Protein AF-0000000078034987 (afdb_homodimer)

Radius of gyration: 23.6 Å; Cα contacts (8 Å, |Δi|>4): 545; chains: 2; bounding box: 41×94×68 Å

Organism: NCBI:txid1051616

Sequence (366 aa):
MASSYGARGVRHDNRPDQLLQIDLNTPAKGIRIALAAESAFNIFTAMTMIITPRSALQGQLMPFDLRNGLSQEQASPELASVTQYLGAFVFATNVGLLLGIPNRPGAIDIRRTAYATFAALEITYIVIILWQLCVAGQSATGVRMEKALWAYLVPMSVACGLRLWTLFVRPDWMGRYIIKRTEMASSYGARGVRHDNRPDQLLQIDLNTPAKGIRIALAAESAFNIFTAMTMIITPRSALQGQLMPFDLRNGLSQEQASPELASVTQYLGAFVFATNVGLLLGIPNRPGAIDIRRTAYATFAALEITYIVIILWQLCVAGQSATGVRMEKALWAYLVPMSVACGLRLWTLFVRPDWMGRYIIKRTE

Structure (mmCIF, N/CA/C/O backbone):
data_AF-0000000078034987-model_v1
#
loop_
_entity.id
_entity.type
_entity.pdbx_description
1 polymer 'Uncharacterized protein'
#
loop_
_atom_site.group_PDB
_atom_site.id
_atom_site.type_symbol
_atom_site.label_atom_id
_atom_site.label_alt_id
_atom_site.label_comp_id
_atom_site.label_asym_id
_atom_site.label_entity_id
_atom_site.label_seq_id
_atom_site.pdbx_PDB_ins_code
_atom_site.Cartn_x
_atom_site.Cartn_y
_atom_site.Cartn_z
_atom_site.occupancy
_atom_site.B_iso_or_equiv
_atom_site.auth_seq_id
_atom_site.auth_comp_id
_atom_site.auth_asym_id
_atom_site.auth_atom_id
_atom_site.pdbx_PDB_model_num
ATOM 1 N N . MET A 1 1 ? 2.221 61.188 1.519 1 28.61 1 MET A N 1
ATOM 2 C CA . MET A 1 1 ? 2.992 60.062 0.987 1 28.61 1 MET A CA 1
ATOM 3 C C . MET A 1 1 ? 2.902 58.875 1.911 1 28.61 1 MET A C 1
ATOM 5 O O . MET A 1 1 ? 3.553 58.844 2.957 1 28.61 1 MET A O 1
ATOM 9 N N . ALA A 1 2 ? 1.769 58.219 2.125 1 36.62 2 ALA A N 1
ATOM 10 C CA . ALA A 1 2 ? 1.312 57.25 3.102 1 36.62 2 ALA A CA 1
ATOM 11 C C . ALA A 1 2 ? 2.098 55.938 2.977 1 36.62 2 ALA A C 1
ATOM 13 O O . ALA A 1 2 ? 2.271 55.406 1.874 1 36.62 2 ALA A O 1
ATOM 14 N N . SER A 1 3 ? 3.18 55.75 3.846 1 29.66 3 SER A N 1
ATOM 15 C CA . SER A 1 3 ? 4.074 54.594 3.963 1 29.66 3 SER A CA 1
ATOM 16 C C . SER A 1 3 ? 3.295 53.281 3.982 1 29.66 3 SER A C 1
ATOM 18 O O . SER A 1 3 ? 2.469 53.062 4.871 1 29.66 3 SER A O 1
ATOM 20 N N . SER A 1 4 ? 2.809 52.781 2.861 1 29.84 4 SER A N 1
ATOM 21 C CA . SER A 1 4 ? 2.158 51.469 2.695 1 29.84 4 SER A CA 1
ATOM 22 C C . SER A 1 4 ? 2.971 50.344 3.34 1 29.84 4 SER A C 1
ATOM 24 O O . SER A 1 4 ? 4.039 50 2.842 1 29.84 4 SER A O 1
ATOM 26 N N . TYR A 1 5 ? 3.15 50.312 4.695 1 28.14 5 TYR A N 1
ATOM 27 C CA . TYR A 1 5 ? 3.756 49.219 5.445 1 28.14 5 TYR A CA 1
ATOM 28 C C . TYR A 1 5 ? 3.287 47.875 4.914 1 28.14 5 TYR A C 1
ATOM 30 O O . TYR A 1 5 ? 2.133 47.5 5.117 1 28.14 5 TYR A O 1
ATOM 38 N N . GLY A 1 6 ? 3.631 47.531 3.736 1 31 6 GLY A N 1
ATOM 39 C CA . GLY A 1 6 ? 3.426 46.188 3.184 1 31 6 GLY A CA 1
ATOM 40 C C . GLY A 1 6 ? 3.689 45.094 4.184 1 31 6 GLY A C 1
ATOM 41 O O . GLY A 1 6 ? 4.695 45.125 4.895 1 31 6 GLY A O 1
ATOM 42 N N . ALA A 1 7 ? 2.746 44.531 4.77 1 36.62 7 ALA A N 1
ATOM 43 C CA . ALA A 1 7 ? 2.697 43.375 5.633 1 36.62 7 ALA A CA 1
ATOM 44 C C . ALA A 1 7 ? 3.697 42.312 5.176 1 36.62 7 ALA A C 1
ATOM 46 O O . ALA A 1 7 ? 3.531 41.688 4.113 1 36.62 7 ALA A O 1
ATOM 47 N N . ARG A 1 8 ? 4.934 42.625 5.281 1 37 8 ARG A N 1
ATOM 48 C CA . ARG A 1 8 ? 5.969 41.594 5.047 1 37 8 ARG A CA 1
ATOM 49 C C . ARG A 1 8 ? 5.711 40.344 5.867 1 37 8 ARG A C 1
ATOM 51 O O . ARG A 1 8 ? 5.762 40.375 7.102 1 37 8 ARG A O 1
ATOM 58 N N . GLY A 1 9 ? 4.727 39.594 5.594 1 35.38 9 GLY A N 1
ATOM 59 C CA . GLY A 1 9 ? 4.656 38.281 6.215 1 35.38 9 GLY A CA 1
ATOM 60 C C . GLY A 1 9 ? 6.016 37.656 6.441 1 35.38 9 GLY A C 1
ATOM 61 O O . GLY A 1 9 ? 6.922 37.781 5.617 1 35.38 9 GLY A O 1
ATOM 62 N N . VAL A 1 10 ? 6.57 37.812 7.547 1 33.97 10 VAL A N 1
ATOM 63 C CA . VAL A 1 10 ? 7.824 37.188 7.957 1 33.97 10 VAL A CA 1
ATOM 64 C C . VAL A 1 10 ? 7.934 35.781 7.359 1 33.97 10 VAL A C 1
ATOM 66 O O . VAL A 1 10 ? 6.992 35 7.449 1 33.97 10 VAL A O 1
ATOM 69 N N . ARG A 1 11 ? 8.633 35.531 6.297 1 38.84 11 ARG A N 1
ATOM 70 C CA . ARG A 1 11 ? 9.094 34.344 5.629 1 38.84 11 ARG A CA 1
ATOM 71 C C . ARG A 1 11 ? 9.633 33.312 6.637 1 38.84 11 ARG A C 1
ATOM 73 O O . ARG A 1 11 ? 10.805 33.375 7.004 1 38.84 11 ARG A O 1
ATOM 80 N N . HIS A 1 12 ? 9.172 33.25 7.848 1 36.53 12 HIS A N 1
ATOM 81 C CA . HIS A 1 12 ? 9.836 32.156 8.555 1 36.53 12 HIS A CA 1
ATOM 82 C C . HIS A 1 12 ? 9.57 30.828 7.883 1 36.53 12 HIS A C 1
ATOM 84 O O . HIS A 1 12 ? 8.477 30.594 7.355 1 36.53 12 HIS A O 1
ATOM 90 N N . ASP A 1 13 ? 10.492 30.281 7.227 1 42.41 13 ASP A N 1
ATOM 91 C CA . ASP A 1 13 ? 10.508 28.875 6.867 1 42.41 13 ASP A CA 1
ATOM 92 C C . ASP A 1 13 ? 9.727 28.047 7.883 1 42.41 13 ASP A C 1
ATOM 94 O O . ASP A 1 13 ? 10.305 27.484 8.812 1 42.41 13 ASP A O 1
ATOM 98 N N . ASN A 1 14 ? 8.734 28.578 8.492 1 45.44 14 ASN A N 1
ATOM 99 C CA . ASN A 1 14 ? 8.133 28 9.688 1 45.44 14 ASN A CA 1
ATOM 100 C C . ASN A 1 14 ? 7.453 26.656 9.383 1 45.44 14 ASN A C 1
ATOM 102 O O . ASN A 1 14 ? 6.57 26.594 8.523 1 45.44 14 ASN A O 1
ATOM 106 N N . ARG A 1 15 ? 8.188 25.656 9.641 1 52.38 15 ARG A N 1
ATOM 107 C CA . ARG A 1 15 ? 7.656 24.297 9.695 1 52.38 15 ARG A CA 1
ATOM 108 C C . ARG A 1 15 ? 6.395 24.234 10.539 1 52.38 15 ARG A C 1
ATOM 110 O O . ARG A 1 15 ? 6.234 25.016 11.484 1 52.38 15 ARG A O 1
ATOM 117 N N . PRO A 1 16 ? 5.367 23.719 9.906 1 55.78 16 PRO A N 1
ATOM 118 C CA . PRO A 1 16 ? 4.16 23.562 10.727 1 55.78 16 PRO A CA 1
ATOM 119 C C . PRO A 1 16 ? 4.477 23.266 12.195 1 55.78 16 PRO A C 1
ATOM 121 O O . PRO A 1 16 ? 3.715 23.656 13.086 1 55.78 16 PRO A O 1
ATOM 124 N N . ASP A 1 17 ? 5.641 22.594 12.375 1 57.03 17 ASP A N 1
ATOM 125 C CA . ASP A 1 17 ? 5.953 22.234 13.758 1 57.03 17 ASP A CA 1
ATOM 126 C C . ASP A 1 17 ? 6.133 23.484 14.617 1 57.03 17 ASP A C 1
ATOM 128 O O . ASP A 1 17 ? 5.949 23.422 15.836 1 57.03 17 ASP A O 1
ATOM 132 N N . GLN A 1 18 ? 6.387 24.5 13.898 1 57.59 18 GLN A N 1
ATOM 133 C CA . GLN A 1 18 ? 6.625 25.703 14.703 1 57.59 18 GLN A CA 1
ATOM 134 C C . GLN A 1 18 ? 5.332 26.469 14.938 1 57.59 18 GLN A C 1
ATOM 136 O O . GLN A 1 18 ? 5.246 27.297 15.852 1 57.59 18 GLN A O 1
ATOM 141 N N . LEU A 1 19 ? 4.363 26.125 14.18 1 63.5 19 LEU A N 1
ATOM 142 C CA . LEU A 1 19 ? 3.172 26.969 14.227 1 63.5 19 LEU A CA 1
ATOM 143 C C . LEU A 1 19 ? 2 26.219 14.852 1 63.5 19 LEU A C 1
ATOM 145 O O . LEU A 1 19 ? 1.073 26.828 15.383 1 63.5 19 LEU A O 1
ATOM 149 N N . LEU A 1 20 ? 2.186 24.906 14.75 1 68.5 20 LEU A N 1
ATOM 150 C CA . LEU A 1 20 ? 1.084 24.094 15.25 1 68.5 20 LEU A CA 1
ATOM 151 C C . LEU A 1 20 ? 1.578 23.078 16.281 1 68.5 20 LEU A C 1
ATOM 153 O O . LEU A 1 20 ? 2.701 22.578 16.172 1 68.5 20 LEU A O 1
ATOM 157 N N . GLN A 1 21 ? 0.776 23.141 17.359 1 72.81 21 GLN A N 1
ATOM 158 C CA . GLN A 1 21 ? 0.999 22.062 18.328 1 72.81 21 GLN A CA 1
ATOM 159 C C . GLN A 1 21 ? -0.241 21.188 18.469 1 72.81 21 GLN A C 1
ATOM 161 O O . GLN A 1 21 ? -1.357 21.625 18.188 1 72.81 21 GLN A O 1
ATOM 166 N N . ILE A 1 22 ? -0.049 20 18.672 1 73.75 22 ILE A N 1
ATOM 167 C CA . ILE A 1 22 ? -1.162 19.094 18.938 1 73.75 22 ILE A CA 1
ATOM 168 C C . ILE A 1 22 ? -1.687 19.312 20.359 1 73.75 22 ILE A C 1
ATOM 170 O O . ILE A 1 22 ? -0.906 19.516 21.297 1 73.75 22 ILE A O 1
ATOM 174 N N . ASP A 1 23 ? -2.971 19.344 20.438 1 75.25 23 ASP A N 1
ATOM 175 C CA . ASP A 1 23 ? -3.594 19.469 21.75 1 75.25 23 ASP A CA 1
ATOM 176 C C . ASP A 1 23 ? -3.262 18.25 22.625 1 75.25 23 ASP A C 1
ATOM 178 O O . ASP A 1 23 ? -3.738 17.141 22.375 1 75.25 23 ASP A O 1
ATOM 182 N N . LEU A 1 24 ? -2.477 18.422 23.562 1 77.94 24 LEU A N 1
ATOM 183 C CA . LEU A 1 24 ? -2.016 17.344 24.422 1 77.94 24 LEU A CA 1
ATOM 184 C C . LEU A 1 24 ? -3.17 16.75 25.219 1 77.94 24 LEU A C 1
ATOM 186 O O . LEU A 1 24 ? -3.059 15.656 25.766 1 77.94 24 LEU A O 1
ATOM 190 N N . ASN A 1 25 ? -4.305 17.484 25.328 1 76.94 25 ASN A N 1
ATOM 191 C CA . ASN A 1 25 ? -5.477 16.984 26.031 1 76.94 25 ASN A CA 1
ATOM 192 C C . ASN A 1 25 ? -6.262 15.984 25.188 1 76.94 25 ASN A C 1
ATOM 194 O O . ASN A 1 25 ? -7.102 15.25 25.703 1 76.94 25 ASN A O 1
ATOM 198 N N . THR A 1 26 ? -6 15.945 23.953 1 80 26 THR A N 1
ATOM 199 C CA . THR A 1 26 ? -6.609 14.992 23.031 1 80 26 THR A CA 1
ATOM 200 C C . THR A 1 26 ? -5.535 14.195 22.281 1 80 26 THR A C 1
ATOM 202 O O . THR A 1 26 ? -5.363 14.352 21.078 1 80 26 THR A O 1
ATOM 205 N N . PRO A 1 27 ? -4.914 13.391 22.984 1 82.25 27 PRO A N 1
ATOM 206 C CA . PRO A 1 27 ? -3.734 12.719 22.422 1 82.25 27 PRO A CA 1
ATOM 207 C C . PRO A 1 27 ? -4.094 11.57 21.5 1 82.25 27 PRO A C 1
ATOM 209 O O . PRO A 1 27 ? -3.203 10.891 20.969 1 82.25 27 PRO A O 1
ATOM 212 N N . ALA A 1 28 ? -5.336 11.344 21.25 1 90 28 ALA A N 1
ATOM 213 C CA . ALA A 1 28 ? -5.754 10.266 20.359 1 90 28 ALA A CA 1
ATOM 214 C C . ALA A 1 28 ? -5.176 8.922 20.812 1 90 28 ALA A C 1
ATOM 216 O O . ALA A 1 28 ? -4.695 8.141 19.984 1 90 28 ALA A O 1
ATOM 217 N N . LYS A 1 29 ? -5.258 8.695 22.094 1 90.06 29 LYS A N 1
ATOM 218 C CA . LYS A 1 29 ? -4.645 7.504 22.672 1 90.06 29 LYS A CA 1
ATOM 219 C C . LYS A 1 29 ? -5.227 6.23 22.062 1 90.06 29 LYS A C 1
ATOM 221 O O . LYS A 1 29 ? -4.484 5.312 21.719 1 90.06 29 LYS A O 1
ATOM 226 N N . GLY A 1 30 ? -6.527 6.125 21.984 1 92 30 GLY A N 1
ATOM 227 C CA . GLY A 1 30 ? -7.176 4.957 21.422 1 92 30 GLY A CA 1
ATOM 228 C C . GLY A 1 30 ? -6.711 4.648 20 1 92 30 GLY A C 1
ATOM 229 O O . GLY A 1 30 ? -6.355 3.512 19.688 1 92 30 GLY A O 1
ATOM 230 N N . ILE A 1 31 ? -6.645 5.613 19.172 1 94.19 31 ILE A N 1
ATOM 231 C CA . ILE A 1 31 ? -6.242 5.453 17.781 1 94.19 31 ILE A CA 1
ATOM 232 C C . ILE A 1 31 ? -4.766 5.066 17.703 1 94.19 31 ILE A C 1
ATOM 234 O O . ILE A 1 31 ? -4.375 4.215 16.906 1 94.19 31 ILE A O 1
ATOM 238 N N . ARG A 1 32 ? -3.998 5.629 18.547 1 95.19 32 ARG A N 1
ATOM 239 C CA . ARG A 1 32 ? -2.568 5.344 18.531 1 95.19 32 ARG A CA 1
ATOM 240 C C . ARG A 1 32 ? -2.289 3.9 18.922 1 95.19 32 ARG A C 1
ATOM 242 O O . ARG A 1 32 ? -1.399 3.256 18.375 1 95.19 32 ARG A O 1
ATOM 249 N N . ILE A 1 33 ? -3.029 3.41 19.859 1 94.5 33 ILE A N 1
ATOM 250 C CA . ILE A 1 33 ? -2.902 2.012 20.266 1 94.5 33 ILE A CA 1
ATOM 251 C C . ILE A 1 33 ? -3.348 1.109 19.109 1 94.5 33 ILE A C 1
ATOM 253 O O . ILE A 1 33 ? -2.705 0.097 18.828 1 94.5 33 ILE A O 1
ATOM 257 N N . ALA A 1 34 ? -4.43 1.46 18.484 1 95.12 34 ALA A N 1
ATOM 258 C CA . ALA A 1 34 ? -4.918 0.698 17.344 1 95.12 34 ALA A CA 1
ATOM 259 C C . ALA A 1 34 ? -3.889 0.682 16.219 1 95.12 34 ALA A C 1
ATOM 261 O O . ALA A 1 34 ? -3.658 -0.356 15.586 1 95.12 34 ALA A O 1
ATOM 2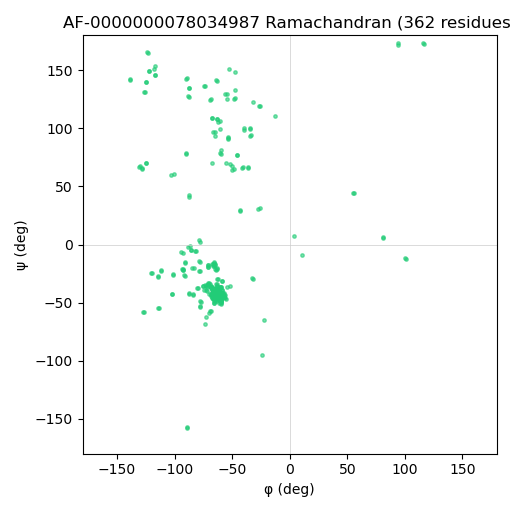62 N N . LEU A 1 35 ? -3.26 1.818 15.969 1 96.56 35 LEU A N 1
ATOM 263 C CA . LEU A 1 35 ? -2.229 1.917 14.938 1 96.56 35 LEU A CA 1
ATOM 264 C C . LEU A 1 35 ? -1.04 1.024 15.273 1 96.56 35 LEU A C 1
ATOM 266 O O . LEU A 1 35 ? -0.514 0.329 14.406 1 96.56 35 LEU A O 1
ATOM 270 N N . ALA A 1 36 ? -0.653 1.033 16.516 1 96.69 36 ALA A N 1
ATOM 271 C CA . ALA A 1 36 ? 0.495 0.236 16.938 1 96.69 36 ALA A CA 1
ATOM 272 C C . ALA A 1 36 ? 0.206 -1.257 16.797 1 96.69 36 ALA A C 1
ATOM 274 O O . ALA A 1 36 ? 1.051 -2.018 16.328 1 96.69 36 ALA A O 1
ATOM 275 N N . ALA A 1 37 ? -0.927 -1.656 17.219 1 96.56 37 ALA A N 1
ATOM 276 C CA . ALA A 1 37 ? -1.312 -3.062 17.125 1 96.56 37 ALA A CA 1
ATOM 277 C C . ALA A 1 37 ? -1.393 -3.516 15.672 1 96.56 37 ALA A C 1
ATOM 279 O O . ALA A 1 37 ? -0.875 -4.578 15.32 1 96.56 37 ALA A O 1
ATOM 280 N N . GLU A 1 38 ? -2.031 -2.705 14.891 1 96.69 38 GLU A N 1
ATOM 281 C CA . GLU A 1 38 ? -2.146 -3.025 13.469 1 96.69 38 GLU A CA 1
ATOM 282 C C . GLU A 1 38 ? -0.776 -3.061 12.797 1 96.69 38 GLU A C 1
ATOM 284 O O . GLU A 1 38 ? -0.506 -3.936 11.969 1 96.69 38 GLU A O 1
ATOM 289 N N . SER A 1 39 ? -0.007 -2.107 13.141 1 97.44 39 SER A N 1
ATOM 290 C CA . SER A 1 39 ? 1.341 -2.062 12.586 1 97.44 39 SER A CA 1
ATOM 291 C C . SER A 1 39 ? 2.125 -3.326 12.93 1 97.44 39 SER A C 1
ATOM 293 O O . SER A 1 39 ? 2.797 -3.898 12.07 1 97.44 39 SER A O 1
ATOM 295 N N . ALA A 1 40 ? 2.035 -3.82 14.094 1 97.06 40 ALA A N 1
ATOM 296 C CA . ALA A 1 40 ? 2.727 -5.035 14.516 1 97.06 40 ALA A CA 1
ATOM 297 C C . ALA A 1 40 ? 2.236 -6.246 13.727 1 97.06 40 ALA A C 1
ATOM 299 O O . ALA A 1 40 ? 3.039 -7.059 13.258 1 97.06 40 ALA A O 1
ATOM 300 N N . PHE A 1 41 ? 0.989 -6.324 13.609 1 95.88 41 PHE A N 1
ATOM 301 C CA . PHE A 1 41 ? 0.407 -7.422 12.844 1 95.88 41 PHE A CA 1
ATOM 302 C C . PHE A 1 41 ? 0.866 -7.371 11.391 1 95.88 41 PHE A C 1
ATOM 304 O O . PHE A 1 41 ? 1.222 -8.398 10.812 1 95.88 41 PHE A O 1
ATOM 311 N N . ASN A 1 42 ? 0.855 -6.145 10.797 1 96.88 42 ASN A N 1
ATOM 312 C CA . ASN A 1 42 ? 1.26 -5.977 9.406 1 96.88 42 ASN A CA 1
ATOM 313 C C . ASN A 1 42 ? 2.734 -6.32 9.203 1 96.88 42 ASN A C 1
ATOM 315 O O . ASN A 1 42 ? 3.102 -6.93 8.203 1 96.88 42 ASN A O 1
ATOM 319 N N . ILE A 1 43 ? 3.549 -5.914 10.141 1 97.38 43 ILE A N 1
ATOM 320 C CA . ILE A 1 43 ? 4.969 -6.238 10.047 1 97.38 43 ILE A CA 1
ATOM 321 C C . ILE A 1 43 ? 5.156 -7.754 10.078 1 97.38 43 ILE A C 1
ATOM 323 O O . ILE A 1 43 ? 5.91 -8.305 9.273 1 97.38 43 ILE A O 1
ATOM 327 N N . PHE A 1 44 ? 4.453 -8.438 10.953 1 96.75 44 PHE A N 1
ATOM 328 C CA . PHE A 1 44 ? 4.512 -9.898 11.031 1 96.75 44 PHE A CA 1
ATOM 329 C C . PHE A 1 44 ? 4.074 -10.523 9.711 1 96.75 44 PHE A C 1
ATOM 331 O O . PHE A 1 44 ? 4.75 -11.414 9.188 1 96.75 44 PHE A O 1
ATOM 338 N N . THR A 1 45 ? 2.98 -10.117 9.242 1 96.38 45 THR A N 1
ATOM 339 C CA . THR A 1 45 ? 2.436 -10.641 7.992 1 96.38 45 THR A CA 1
ATOM 340 C C . THR A 1 45 ? 3.398 -10.391 6.836 1 96.38 45 THR A C 1
ATOM 342 O O . THR A 1 45 ? 3.674 -11.297 6.047 1 96.38 45 THR A O 1
ATOM 345 N N . ALA A 1 46 ? 3.906 -9.172 6.75 1 98 46 ALA A N 1
ATOM 346 C CA . ALA A 1 46 ? 4.836 -8.805 5.684 1 98 46 ALA A CA 1
ATOM 347 C C . ALA A 1 46 ? 6.094 -9.672 5.73 1 98 46 ALA A C 1
ATOM 349 O O . ALA A 1 46 ? 6.523 -10.211 4.711 1 98 46 ALA A O 1
ATOM 350 N N . MET A 1 47 ? 6.594 -9.867 6.91 1 97.69 47 MET A N 1
ATOM 351 C CA . MET A 1 47 ? 7.816 -10.656 7.062 1 97.69 47 MET A CA 1
ATOM 352 C C . MET A 1 47 ? 7.582 -12.109 6.652 1 97.69 47 MET A C 1
ATOM 354 O O . MET A 1 47 ? 8.422 -12.711 5.98 1 97.69 47 MET A O 1
ATOM 358 N N . THR A 1 48 ? 6.496 -12.633 7.059 1 96.94 48 THR A N 1
ATOM 359 C CA . THR A 1 48 ? 6.168 -14.008 6.695 1 96.94 48 THR A CA 1
ATOM 360 C C . THR A 1 48 ? 6.035 -14.148 5.18 1 96.94 48 THR A C 1
ATOM 362 O O . THR A 1 48 ? 6.566 -15.086 4.59 1 96.94 48 THR A O 1
ATOM 365 N N . MET A 1 49 ? 5.418 -13.203 4.543 1 97.19 49 MET A N 1
ATOM 366 C CA . MET A 1 49 ? 5.191 -13.25 3.102 1 97.19 49 MET A CA 1
ATOM 367 C C . MET A 1 49 ? 6.504 -13.086 2.338 1 97.19 49 MET A C 1
ATOM 369 O O . MET A 1 49 ? 6.68 -13.656 1.264 1 97.19 49 MET A O 1
ATOM 373 N N . ILE A 1 50 ? 7.359 -12.32 2.9 1 97.81 50 ILE A N 1
ATOM 374 C CA . ILE A 1 50 ? 8.602 -12.023 2.201 1 97.81 50 ILE A CA 1
ATOM 375 C C . ILE A 1 50 ? 9.617 -13.141 2.441 1 97.81 50 ILE A C 1
ATOM 377 O O . ILE A 1 50 ? 10.266 -13.617 1.504 1 97.81 50 ILE A O 1
ATOM 381 N N . ILE A 1 51 ? 9.766 -13.664 3.688 1 96.38 51 ILE A N 1
ATOM 382 C CA . ILE A 1 51 ? 10.82 -14.602 4.066 1 96.38 51 ILE A CA 1
ATOM 383 C C . ILE A 1 51 ? 10.367 -16.031 3.773 1 96.38 51 ILE A C 1
ATOM 385 O O . ILE A 1 51 ? 11.156 -16.844 3.295 1 96.38 51 ILE A O 1
ATOM 389 N N . THR A 1 52 ? 9.125 -16.359 4.07 1 95.25 52 THR A N 1
ATOM 390 C CA . THR A 1 52 ? 8.594 -17.703 3.869 1 95.25 52 THR A CA 1
ATOM 391 C C . THR A 1 52 ? 7.258 -17.656 3.133 1 95.25 52 THR A C 1
ATOM 393 O O . THR A 1 52 ? 6.223 -18.047 3.682 1 95.25 52 THR A O 1
ATOM 396 N N . PRO A 1 53 ? 7.332 -17.234 1.884 1 94.5 53 PRO A N 1
ATOM 397 C CA . PRO A 1 53 ? 6.078 -17.062 1.144 1 94.5 53 PRO A CA 1
ATOM 398 C C . PRO A 1 53 ? 5.27 -18.359 1.042 1 94.5 53 PRO A C 1
ATOM 400 O O . PRO A 1 53 ? 4.035 -18.312 1.039 1 94.5 53 PRO A O 1
ATOM 403 N N . ARG A 1 54 ? 5.859 -19.5 1.002 1 91.88 54 ARG A N 1
ATOM 404 C CA . ARG A 1 54 ? 5.141 -20.766 0.916 1 91.88 54 ARG A CA 1
ATOM 405 C C . ARG A 1 54 ? 4.363 -21.047 2.197 1 91.88 54 ARG A C 1
ATOM 407 O O . ARG A 1 54 ? 3.238 -21.547 2.148 1 91.88 54 ARG A O 1
ATOM 414 N N . SER A 1 55 ? 4.98 -20.672 3.279 1 90.31 55 SER A N 1
ATOM 415 C CA . SER A 1 55 ? 4.277 -20.812 4.551 1 90.31 55 SER A CA 1
ATOM 416 C C . SER A 1 55 ? 3.078 -19.875 4.625 1 90.31 55 SER A C 1
ATOM 418 O O . SER A 1 55 ? 2.029 -20.234 5.16 1 90.31 55 SER A O 1
ATOM 420 N N . ALA A 1 56 ? 3.23 -18.703 4.137 1 91.88 56 ALA A N 1
ATOM 421 C CA . ALA A 1 56 ? 2.125 -17.734 4.109 1 91.88 56 ALA A CA 1
ATOM 422 C C . ALA A 1 56 ? 0.964 -18.266 3.271 1 91.88 56 ALA A C 1
ATOM 424 O O . ALA A 1 56 ? -0.202 -18.078 3.631 1 91.88 56 ALA A O 1
ATOM 425 N N . LEU A 1 57 ? 1.277 -18.906 2.213 1 90.38 57 LEU A N 1
ATOM 426 C CA . LEU A 1 57 ? 0.277 -19.422 1.284 1 90.38 57 LEU A CA 1
ATOM 427 C C . LEU A 1 57 ? -0.465 -20.609 1.887 1 90.38 57 LEU A C 1
ATOM 429 O O . LEU A 1 57 ? -1.664 -20.781 1.656 1 90.38 57 LEU A O 1
ATOM 433 N N . GLN A 1 58 ? 0.208 -21.391 2.607 1 86.62 58 GLN A N 1
ATOM 434 C CA . GLN A 1 58 ? -0.354 -22.609 3.182 1 86.62 58 GLN A CA 1
ATOM 435 C C . GLN A 1 58 ? -1.104 -22.312 4.477 1 86.62 58 GLN A C 1
ATOM 437 O O . GLN A 1 58 ? -1.986 -23.062 4.879 1 86.62 58 GLN A O 1
ATOM 442 N N . GLY A 1 59 ? -0.751 -21.188 5.012 1 82.88 59 GLY A N 1
ATOM 443 C CA . GLY A 1 59 ? -1.348 -20.844 6.293 1 82.88 59 GLY A CA 1
ATOM 444 C C . GLY A 1 59 ? -2.652 -20.078 6.164 1 82.88 59 GLY A C 1
ATOM 445 O O . GLY A 1 59 ? -3.354 -20.203 5.16 1 82.88 59 GLY A O 1
ATOM 446 N N . GLN A 1 60 ? -2.938 -19.391 7.238 1 80.38 60 GLN A N 1
ATOM 447 C CA . GLN A 1 60 ? -4.219 -18.688 7.348 1 80.38 60 GLN A CA 1
ATOM 448 C C . GLN A 1 60 ? -4.145 -17.297 6.734 1 80.38 60 GLN A C 1
ATOM 450 O O . GLN A 1 60 ? -5.168 -16.641 6.559 1 80.38 60 GLN A O 1
ATOM 455 N N . LEU A 1 61 ? -2.986 -16.953 6.246 1 87.88 61 LEU A N 1
ATOM 456 C CA . LEU A 1 61 ? -2.82 -15.586 5.742 1 87.88 61 LEU A CA 1
ATOM 457 C C . LEU A 1 61 ? -3.43 -15.445 4.352 1 87.88 61 LEU A C 1
ATOM 459 O O . LEU A 1 61 ? -3.719 -14.328 3.908 1 87.88 61 LEU A O 1
ATOM 463 N N . MET A 1 62 ? -3.514 -16.594 3.746 1 91.44 62 MET A N 1
ATOM 464 C CA . MET A 1 62 ? -4.102 -16.578 2.41 1 91.44 62 MET A CA 1
ATOM 465 C C . MET A 1 62 ? -5.316 -17.5 2.342 1 91.44 62 MET A C 1
ATOM 467 O O . MET A 1 62 ? -5.391 -18.484 3.076 1 91.44 62 MET A O 1
ATOM 471 N N . PRO A 1 63 ? -6.23 -17.141 1.516 1 92.31 63 PRO A N 1
ATOM 472 C CA . PRO A 1 63 ? -7.492 -17.891 1.503 1 92.31 63 PRO A CA 1
ATOM 473 C C . PRO A 1 63 ? -7.449 -19.109 0.585 1 92.31 63 PRO A C 1
ATOM 475 O O . PRO A 1 63 ? -8.414 -19.391 -0.129 1 92.31 63 PRO A O 1
ATOM 478 N N . PHE A 1 64 ? -6.398 -19.844 0.596 1 90.5 64 PHE A N 1
ATOM 479 C CA . PHE A 1 64 ? -6.23 -21 -0.282 1 90.5 64 PHE A CA 1
ATOM 480 C C . PHE A 1 64 ? -6.098 -22.281 0.528 1 90.5 64 PHE A C 1
ATOM 482 O O . PHE A 1 64 ? -5.809 -22.234 1.727 1 90.5 64 PHE A O 1
ATOM 489 N N . ASP A 1 65 ? -6.508 -23.391 -0.026 1 78.88 65 ASP A N 1
ATOM 490 C CA . ASP A 1 65 ? -6.316 -24.703 0.575 1 78.88 65 ASP A CA 1
ATOM 491 C C . ASP A 1 65 ? -5.141 -25.438 -0.07 1 78.88 65 ASP A C 1
ATOM 493 O O . ASP A 1 65 ? -5.324 -26.469 -0.716 1 78.88 65 ASP A O 1
ATOM 497 N N . LEU A 1 66 ? -4.113 -24.906 0.03 1 71.88 66 LEU A N 1
ATOM 498 C CA . LEU A 1 66 ? -2.965 -25.547 -0.606 1 71.88 66 LEU A CA 1
ATOM 499 C C . LEU A 1 66 ? -2.412 -26.656 0.271 1 71.88 66 LEU A C 1
ATOM 501 O O . LEU A 1 66 ? -1.61 -27.484 -0.189 1 71.88 66 LEU A O 1
ATOM 505 N N . ARG A 1 67 ? -2.898 -26.969 1.662 1 61.66 67 ARG A N 1
ATOM 506 C CA . ARG A 1 67 ? -2.475 -28.062 2.521 1 61.66 67 ARG A CA 1
ATOM 507 C C . ARG A 1 67 ? -3.053 -29.391 2.041 1 61.66 67 ARG A C 1
ATOM 509 O O . ARG A 1 67 ? -2.367 -30.422 2.053 1 61.66 67 ARG A O 1
ATOM 516 N N . ASN A 1 68 ? -4.434 -29.594 2.141 1 48.56 68 ASN A N 1
ATOM 517 C CA . ASN A 1 68 ? -5.172 -30.844 1.943 1 48.56 68 ASN A CA 1
ATOM 518 C C . ASN A 1 68 ? -5.188 -31.266 0.475 1 48.56 68 ASN A C 1
ATOM 520 O O . ASN A 1 68 ? -5.602 -32.375 0.145 1 48.56 68 ASN A O 1
ATOM 524 N N . GLY A 1 69 ? -5.656 -30.562 -0.421 1 42.72 69 GLY A N 1
ATOM 525 C CA . GLY A 1 69 ? -5.703 -31.109 -1.767 1 42.72 69 GLY A CA 1
ATOM 526 C C . GLY A 1 69 ? -4.398 -31.75 -2.195 1 42.72 69 GLY A C 1
ATOM 527 O O . GLY A 1 69 ? -3.338 -31.438 -1.647 1 42.72 69 GLY A O 1
ATOM 528 N N . LEU A 1 70 ? -4.613 -33.125 -2.84 1 36.69 70 LEU A N 1
ATOM 529 C CA . LEU A 1 70 ? -3.602 -34.062 -3.35 1 36.69 70 LEU A CA 1
ATOM 530 C C . LEU A 1 70 ? -2.326 -33.312 -3.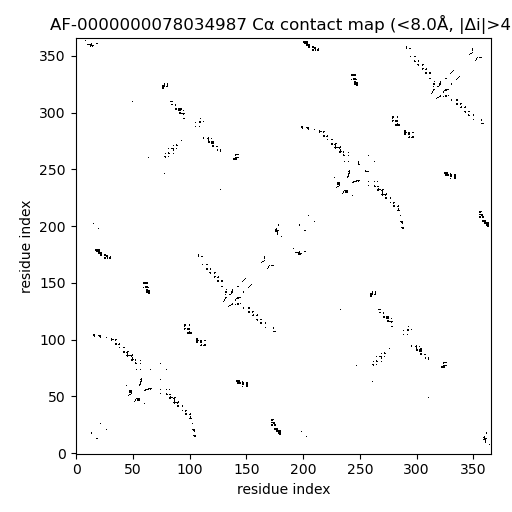721 1 36.69 70 LEU A C 1
ATOM 532 O O . LEU A 1 70 ? -1.229 -33.719 -3.328 1 36.69 70 LEU A O 1
ATOM 536 N N . SER A 1 71 ? -2.277 -32.969 -5.152 1 37.44 71 SER A N 1
ATOM 537 C CA . SER A 1 71 ? -0.986 -32.781 -5.801 1 37.44 71 SER A CA 1
ATOM 538 C C . SER A 1 71 ? -0.14 -31.766 -5.039 1 37.44 71 SER A C 1
ATOM 540 O O . SER A 1 71 ? -0.652 -30.734 -4.574 1 37.44 71 SER A O 1
ATOM 542 N N . GLN A 1 72 ? 0.751 -32 -4.086 1 42.97 72 GLN A N 1
ATOM 543 C CA . GLN A 1 72 ? 2.066 -31.453 -3.766 1 42.97 72 GLN A CA 1
ATOM 544 C C . GLN A 1 72 ? 2.361 -30.203 -4.594 1 42.97 72 GLN A C 1
ATOM 546 O O . GLN A 1 72 ? 3.521 -29.828 -4.762 1 42.97 72 GLN A O 1
ATOM 551 N N . GLU A 1 73 ? 1.496 -30.047 -5.461 1 48.66 73 GLU A N 1
ATOM 552 C CA . GLU A 1 73 ? 1.945 -29.031 -6.422 1 48.66 73 GLU A CA 1
ATOM 553 C C . GLU A 1 73 ? 2.303 -27.734 -5.723 1 48.66 73 GLU A C 1
ATOM 555 O O . GLU A 1 73 ? 1.438 -27.078 -5.137 1 48.66 73 GLU A O 1
ATOM 560 N N . GLN A 1 74 ? 3.422 -27.812 -4.98 1 62.69 74 GLN A N 1
ATOM 561 C CA . GLN A 1 74 ? 4.273 -26.719 -4.508 1 62.69 74 GLN A CA 1
ATOM 562 C C . GLN A 1 74 ? 3.936 -25.406 -5.211 1 62.69 74 GLN A C 1
ATOM 564 O O . GLN A 1 74 ? 3.709 -25.391 -6.422 1 62.69 74 GLN A O 1
ATOM 569 N N . ALA A 1 75 ? 3.344 -24.516 -4.312 1 79.94 75 ALA A N 1
ATOM 570 C CA . ALA A 1 75 ? 3.172 -23.188 -4.895 1 79.94 75 ALA A CA 1
ATOM 571 C C . ALA A 1 75 ? 4.188 -22.938 -6.004 1 79.94 75 ALA A C 1
ATOM 573 O O . ALA A 1 75 ? 5.379 -23.219 -5.84 1 79.94 75 ALA A O 1
ATOM 574 N N . SER A 1 76 ? 3.555 -22.719 -7.141 1 87.19 76 SER A N 1
ATOM 575 C CA . SER A 1 76 ? 4.465 -22.406 -8.234 1 87.19 76 SER A CA 1
ATOM 576 C C . SER A 1 76 ? 5.484 -21.344 -7.816 1 87.19 76 SER A C 1
ATOM 578 O O . SER A 1 76 ? 5.223 -20.547 -6.922 1 87.19 76 SER A O 1
ATOM 580 N N . PRO A 1 77 ? 6.633 -21.438 -8.367 1 91.12 77 PRO A N 1
ATOM 581 C CA . PRO A 1 77 ? 7.641 -20.422 -8.062 1 91.12 77 PRO A CA 1
ATOM 582 C C . PRO A 1 77 ? 7.125 -19 -8.266 1 91.12 77 PRO A C 1
ATOM 584 O O . PRO A 1 77 ? 7.465 -18.094 -7.5 1 91.12 77 PRO A O 1
ATOM 587 N N . GLU A 1 78 ? 6.297 -18.781 -9.25 1 92.88 78 GLU A N 1
ATOM 588 C CA . GLU A 1 78 ? 5.727 -17.453 -9.523 1 92.88 78 GLU A CA 1
ATOM 589 C C . GLU A 1 78 ? 4.797 -17.016 -8.398 1 92.88 78 GLU A C 1
ATOM 591 O O . GLU A 1 78 ? 4.77 -15.844 -8.031 1 92.88 78 GLU A O 1
ATOM 596 N N . LEU A 1 79 ? 4.039 -17.969 -7.949 1 94 79 LEU A N 1
ATOM 597 C CA . LEU A 1 79 ? 3.113 -17.656 -6.863 1 94 79 LEU A CA 1
ATOM 598 C C . LEU A 1 79 ? 3.869 -17.234 -5.609 1 94 79 LEU A C 1
ATOM 600 O O . LEU A 1 79 ? 3.465 -16.297 -4.93 1 94 79 LEU A O 1
ATOM 604 N N . ALA A 1 80 ? 4.918 -17.922 -5.312 1 94.12 80 ALA A N 1
ATOM 605 C CA . ALA A 1 80 ? 5.75 -17.531 -4.176 1 94.12 80 ALA A CA 1
ATOM 606 C C . ALA A 1 80 ? 6.316 -16.125 -4.363 1 94.12 80 ALA A C 1
ATOM 608 O O . ALA A 1 80 ? 6.312 -15.32 -3.432 1 94.12 80 ALA 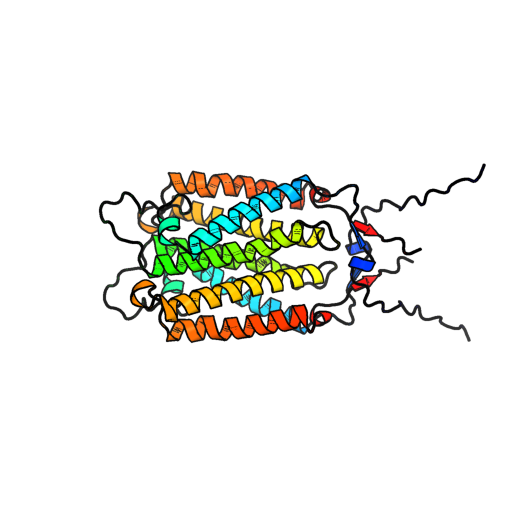A O 1
ATOM 609 N N . SER A 1 81 ? 6.762 -15.844 -5.539 1 95.88 81 SER A N 1
ATOM 610 C CA . SER A 1 81 ? 7.348 -14.539 -5.82 1 95.88 81 SER A CA 1
ATOM 611 C C . SER A 1 81 ? 6.309 -13.43 -5.699 1 95.88 81 SER A C 1
ATOM 613 O O . SER A 1 81 ? 6.582 -12.383 -5.109 1 95.88 81 SER A O 1
ATOM 615 N N . VAL A 1 82 ? 5.148 -13.625 -6.266 1 96.38 82 VAL A N 1
ATOM 616 C CA . VAL A 1 82 ? 4.109 -12.602 -6.188 1 96.38 82 VAL A CA 1
ATOM 617 C C . VAL A 1 82 ? 3.689 -12.398 -4.73 1 96.38 82 VAL A C 1
ATOM 619 O O . VAL A 1 82 ? 3.379 -11.281 -4.316 1 96.38 82 VAL A O 1
ATOM 622 N N . THR A 1 83 ? 3.717 -13.469 -3.984 1 96.56 83 THR A N 1
ATOM 623 C CA . THR A 1 83 ? 3.418 -13.359 -2.561 1 96.56 83 THR A CA 1
ATOM 624 C C . THR A 1 83 ? 4.457 -12.492 -1.855 1 96.56 83 THR A C 1
ATOM 626 O O . THR A 1 83 ? 4.121 -11.719 -0.96 1 96.56 83 THR A O 1
ATOM 629 N N . GLN A 1 84 ? 5.668 -12.586 -2.213 1 98.06 84 GLN A N 1
ATOM 630 C CA . GLN A 1 84 ? 6.703 -11.711 -1.666 1 98.06 84 GLN A CA 1
ATOM 631 C C . GLN A 1 84 ? 6.434 -10.25 -2.018 1 98.06 84 GLN A C 1
ATOM 633 O O . GLN A 1 84 ? 6.629 -9.359 -1.188 1 98.06 84 GLN A O 1
ATOM 638 N N . TYR A 1 85 ? 6.016 -10.031 -3.256 1 97.88 85 TYR A N 1
ATOM 639 C CA . TYR A 1 85 ? 5.68 -8.672 -3.67 1 97.88 85 TYR A CA 1
ATOM 640 C C . TYR A 1 85 ? 4.523 -8.125 -2.846 1 97.88 85 TYR A C 1
ATOM 642 O O . TYR A 1 85 ? 4.52 -6.945 -2.479 1 97.88 85 TYR A O 1
ATOM 650 N N . LEU A 1 86 ? 3.584 -8.961 -2.625 1 97.94 86 LEU A N 1
ATOM 651 C CA . LEU A 1 86 ? 2.471 -8.57 -1.765 1 97.94 86 LEU A CA 1
ATOM 652 C C . LEU A 1 86 ? 2.969 -8.188 -0.376 1 97.94 86 LEU A C 1
ATOM 654 O O . LEU A 1 86 ? 2.527 -7.184 0.189 1 97.94 86 LEU A O 1
ATOM 658 N N . GLY A 1 87 ? 3.879 -8.992 0.121 1 98.31 87 GLY A N 1
ATOM 659 C CA . GLY A 1 87 ? 4.477 -8.664 1.406 1 98.31 87 GLY A CA 1
ATOM 660 C C . GLY A 1 87 ? 5.164 -7.312 1.417 1 98.31 87 GLY A C 1
ATOM 661 O O . GLY A 1 87 ? 5.105 -6.586 2.414 1 98.31 87 GLY A O 1
ATOM 662 N N . ALA A 1 88 ? 5.82 -6.98 0.368 1 98.38 88 ALA A N 1
ATOM 663 C CA . ALA A 1 88 ? 6.469 -5.68 0.253 1 98.38 88 ALA A CA 1
ATOM 664 C C . ALA A 1 88 ? 5.449 -4.547 0.361 1 98.38 88 ALA A C 1
ATOM 666 O O . ALA A 1 88 ? 5.711 -3.531 1.012 1 98.38 88 ALA A O 1
ATOM 667 N N . PHE A 1 89 ? 4.352 -4.734 -0.251 1 98.31 89 PHE A N 1
ATOM 668 C CA . PHE A 1 89 ? 3.307 -3.721 -0.189 1 98.31 89 PHE A CA 1
ATOM 669 C C . PHE A 1 89 ? 2.736 -3.617 1.221 1 98.31 89 PHE A C 1
ATOM 671 O O . PHE A 1 89 ? 2.459 -2.518 1.704 1 98.31 89 PHE A O 1
ATOM 678 N N . VAL A 1 90 ? 2.518 -4.781 1.826 1 97.69 90 VAL A N 1
ATOM 679 C CA . VAL A 1 90 ? 2.041 -4.777 3.205 1 97.69 90 VAL A CA 1
ATOM 680 C C . VAL A 1 90 ? 3.016 -4 4.086 1 97.69 90 VAL A C 1
ATOM 682 O O . VAL A 1 90 ? 2.602 -3.18 4.91 1 97.69 90 VAL A O 1
ATOM 685 N N . PHE A 1 91 ? 4.242 -4.199 3.859 1 97.94 91 PHE A N 1
ATOM 686 C CA . PHE A 1 91 ? 5.277 -3.514 4.629 1 97.94 91 PHE A CA 1
ATOM 687 C C . PHE A 1 91 ? 5.258 -2.018 4.344 1 97.94 91 PHE A C 1
ATOM 689 O O . PHE A 1 91 ? 5.258 -1.205 5.273 1 97.94 91 PHE A O 1
ATOM 696 N N . ALA A 1 92 ? 5.199 -1.67 3.127 1 97.38 92 ALA A N 1
ATOM 697 C CA . ALA A 1 92 ? 5.285 -0.268 2.723 1 97.38 92 ALA A CA 1
ATOM 698 C C . ALA A 1 92 ? 4.055 0.511 3.18 1 97.38 92 ALA A C 1
ATOM 700 O O . ALA A 1 92 ? 4.168 1.661 3.611 1 97.38 92 ALA A O 1
ATOM 701 N N . THR A 1 93 ? 2.906 -0.07 3.041 1 96.25 93 THR A N 1
ATOM 702 C CA . THR A 1 93 ? 1.684 0.611 3.453 1 96.25 93 THR A CA 1
ATOM 703 C C . THR A 1 93 ? 1.657 0.809 4.965 1 96.25 93 THR A C 1
ATOM 705 O O . THR A 1 93 ? 0.914 1.651 5.473 1 96.25 93 THR A O 1
ATOM 708 N N . ASN A 1 94 ? 2.449 0.057 5.602 1 96.75 94 ASN A N 1
ATOM 709 C CA . ASN A 1 94 ? 2.561 0.144 7.055 1 96.75 94 ASN A CA 1
ATOM 710 C C . ASN A 1 94 ? 3.252 1.434 7.488 1 96.75 94 ASN A C 1
ATOM 712 O O . ASN A 1 94 ? 3.135 1.849 8.641 1 96.75 94 ASN A O 1
ATOM 716 N N . VAL A 1 95 ? 3.938 2.105 6.656 1 95.94 95 VAL A N 1
ATOM 717 C CA . VAL A 1 95 ? 4.707 3.307 6.969 1 95.94 95 VAL A CA 1
ATOM 718 C C . VAL A 1 95 ? 3.775 4.395 7.5 1 95.94 95 VAL A C 1
ATOM 720 O O . VAL A 1 95 ? 4.078 5.043 8.508 1 95.94 95 VAL A O 1
ATOM 723 N N . GLY A 1 96 ? 2.646 4.543 6.824 1 94.56 96 GLY A N 1
ATOM 724 C CA . GLY A 1 96 ? 1.691 5.527 7.309 1 94.56 96 GLY A CA 1
ATOM 725 C C . GLY A 1 96 ? 1.214 5.254 8.719 1 94.56 96 GLY A C 1
ATOM 726 O O . GLY A 1 96 ? 1.005 6.184 9.5 1 94.56 96 GLY A O 1
ATOM 727 N N . LEU A 1 97 ? 1.044 4.008 9.062 1 96.38 97 LEU A N 1
ATOM 728 C CA . LEU A 1 97 ? 0.625 3.643 10.406 1 96.38 97 LEU A CA 1
ATOM 729 C C . LEU A 1 97 ? 1.701 4.008 11.43 1 96.38 97 LEU A C 1
ATOM 731 O O . LEU A 1 97 ? 1.403 4.602 12.469 1 96.38 97 LEU A O 1
ATOM 735 N N . LEU A 1 98 ? 2.908 3.711 11.125 1 96.25 98 LEU A N 1
ATOM 736 C CA . LEU A 1 98 ? 4.027 3.949 12.031 1 96.25 98 LEU A CA 1
ATOM 737 C C . LEU A 1 98 ? 4.234 5.445 12.258 1 96.25 98 LEU A C 1
ATOM 739 O O . LEU A 1 98 ? 4.457 5.879 13.383 1 96.25 98 LEU A O 1
ATOM 743 N N . LEU A 1 99 ? 4.16 6.203 11.234 1 93.75 99 LEU A N 1
ATOM 744 C CA . LEU A 1 99 ? 4.398 7.641 11.328 1 93.75 99 LEU A CA 1
ATOM 745 C C . LEU A 1 99 ? 3.258 8.336 12.062 1 93.75 99 LEU A C 1
ATOM 747 O O . LEU A 1 99 ? 3.416 9.461 12.547 1 93.75 99 LEU A O 1
ATOM 751 N N . GLY A 1 100 ? 2.127 7.699 12.141 1 92.75 100 GLY A N 1
ATOM 752 C CA . GLY A 1 100 ? 0.978 8.281 12.82 1 92.75 100 GLY A CA 1
ATOM 753 C C . GLY A 1 100 ? 0.974 8.023 14.312 1 92.75 100 GLY A C 1
ATOM 754 O O . GLY A 1 100 ? 0.163 8.602 15.047 1 92.75 100 GLY A O 1
ATOM 755 N N . ILE A 1 101 ? 1.871 7.277 14.828 1 93.94 101 ILE A N 1
ATOM 756 C CA . ILE A 1 101 ? 1.86 6.879 16.234 1 93.94 101 ILE A CA 1
ATOM 757 C C . ILE A 1 101 ? 2.365 8.031 17.094 1 93.94 101 ILE A C 1
ATOM 759 O O . ILE A 1 101 ? 1.712 8.414 18.078 1 93.94 101 ILE A O 1
ATOM 763 N N . PRO A 1 102 ? 3.566 8.586 16.797 1 90.19 102 PRO A N 1
ATOM 764 C CA . PRO A 1 102 ? 3.992 9.719 17.625 1 90.19 102 PRO A CA 1
ATOM 765 C C . PRO A 1 102 ? 3.062 10.922 17.5 1 90.19 102 PRO A C 1
ATOM 767 O O . PRO A 1 102 ? 2.557 11.211 16.406 1 90.19 102 PRO A O 1
ATOM 770 N N . ASN A 1 103 ? 2.861 11.523 18.578 1 87.88 103 ASN A N 1
ATOM 771 C CA . ASN A 1 103 ? 1.97 12.68 18.609 1 87.88 103 ASN A CA 1
ATOM 772 C C . ASN A 1 103 ? 2.727 13.977 18.359 1 87.88 103 ASN A C 1
ATOM 774 O O . ASN A 1 103 ? 2.873 14.805 19.266 1 87.88 103 ASN A O 1
ATOM 778 N N . ARG A 1 104 ? 3.021 14.211 17.141 1 81.31 104 ARG A N 1
ATOM 779 C CA . ARG A 1 104 ? 3.738 15.406 16.703 1 81.31 104 ARG A CA 1
ATOM 780 C C . ARG A 1 104 ? 2.934 16.172 15.664 1 81.31 104 ARG A C 1
ATOM 782 O O . ARG A 1 104 ? 1.957 15.656 15.117 1 81.31 104 ARG A O 1
ATOM 789 N N . PRO A 1 105 ? 3.367 17.391 15.477 1 77.19 105 PRO A N 1
ATOM 790 C CA . PRO A 1 105 ? 2.66 18.141 14.438 1 77.19 105 PRO A CA 1
ATOM 791 C C . PRO A 1 105 ? 2.633 17.422 13.094 1 77.19 105 PRO A C 1
ATOM 793 O O . PRO A 1 105 ? 3.646 16.859 12.672 1 77.19 105 PRO A O 1
ATOM 796 N N . GLY A 1 106 ? 1.498 17.297 12.5 1 82.31 106 GLY A N 1
ATOM 797 C CA . GLY A 1 106 ? 1.311 16.609 11.227 1 82.31 106 GLY A CA 1
ATOM 798 C C . GLY A 1 106 ? 0.764 15.211 11.391 1 82.31 106 GLY A C 1
ATOM 799 O O . GLY A 1 106 ? 0.3 14.602 10.422 1 82.31 106 GLY A O 1
ATOM 800 N N . ALA A 1 107 ? 0.81 14.773 12.648 1 86.62 107 ALA A N 1
ATOM 801 C CA . ALA A 1 107 ? 0.41 13.391 12.914 1 86.62 107 ALA A CA 1
ATOM 802 C C . ALA A 1 107 ? -1.059 13.172 12.555 1 86.62 107 ALA A C 1
ATOM 804 O O . ALA A 1 107 ? -1.433 12.102 12.07 1 86.62 107 ALA A O 1
ATOM 805 N N . ILE A 1 108 ? -1.823 14.133 12.781 1 87.19 108 ILE A N 1
ATOM 806 C CA . ILE A 1 108 ? -3.254 14.008 12.523 1 87.19 108 ILE A CA 1
ATOM 807 C C . ILE A 1 108 ? -3.492 13.781 11.031 1 87.19 108 ILE A C 1
ATOM 809 O O . ILE A 1 108 ? -4.262 12.898 10.648 1 87.19 108 ILE A O 1
ATOM 813 N N . ASP A 1 109 ? -2.785 14.516 10.18 1 87.12 109 ASP A N 1
ATOM 814 C CA . ASP A 1 109 ? -2.928 14.359 8.742 1 87.12 109 ASP A CA 1
ATOM 815 C C . ASP A 1 109 ? -2.377 13.008 8.281 1 87.12 109 ASP A C 1
ATOM 817 O O . ASP A 1 109 ? -2.934 12.383 7.375 1 87.12 109 ASP A O 1
ATOM 821 N N . ILE A 1 110 ? -1.376 12.625 8.891 1 90.75 110 ILE A N 1
ATOM 822 C CA . ILE A 1 110 ? -0.781 11.328 8.578 1 90.75 110 ILE A CA 1
ATOM 823 C C . ILE A 1 110 ? -1.758 10.211 8.93 1 90.75 110 ILE A C 1
ATOM 825 O O . ILE A 1 110 ? -1.984 9.305 8.133 1 90.75 110 ILE A O 1
ATOM 829 N N . ARG A 1 111 ? -2.389 10.312 10.062 1 93.12 111 ARG A N 1
ATOM 830 C CA . ARG A 1 111 ? -3.354 9.305 10.492 1 93.12 111 ARG A CA 1
ATOM 831 C C . ARG A 1 111 ? -4.555 9.266 9.555 1 93.12 111 ARG A C 1
ATOM 833 O O . ARG A 1 111 ? -5.02 8.188 9.18 1 93.12 111 ARG A O 1
ATOM 840 N N . ARG A 1 112 ? -4.969 10.398 9.219 1 92.69 112 ARG A N 1
ATOM 841 C CA . ARG A 1 112 ? -6.117 10.477 8.328 1 92.69 112 ARG A CA 1
ATOM 842 C C . ARG A 1 112 ? -5.801 9.844 6.977 1 92.69 112 ARG A C 1
ATOM 844 O O . ARG A 1 112 ? -6.617 9.102 6.422 1 92.69 112 ARG A O 1
ATOM 851 N N . THR A 1 113 ? -4.668 10.117 6.496 1 92.94 113 THR A N 1
ATOM 852 C CA . THR A 1 113 ? -4.25 9.562 5.215 1 92.94 113 THR A CA 1
ATOM 853 C C . THR A 1 113 ? -4.074 8.055 5.312 1 92.94 113 THR A C 1
ATOM 855 O O . THR A 1 113 ? -4.445 7.32 4.395 1 92.94 113 THR A O 1
ATOM 858 N N . ALA A 1 114 ? -3.527 7.633 6.387 1 95.56 114 ALA A N 1
ATOM 859 C CA . ALA A 1 114 ? -3.371 6.195 6.598 1 95.56 114 ALA A CA 1
ATOM 860 C C . ALA A 1 114 ? -4.727 5.496 6.637 1 95.56 114 ALA A C 1
ATOM 862 O O . ALA A 1 114 ? -4.91 4.449 6.012 1 95.56 114 ALA A O 1
ATOM 863 N N . TYR A 1 115 ? -5.633 6.09 7.391 1 96.5 115 TYR A N 1
ATOM 864 C CA . TYR A 1 115 ? -6.973 5.516 7.469 1 96.5 115 TYR A CA 1
ATOM 865 C C . TYR A 1 115 ? -7.641 5.496 6.102 1 96.5 115 TYR A C 1
ATOM 867 O O . TYR A 1 115 ? -8.312 4.527 5.746 1 96.5 115 TYR A O 1
ATOM 875 N N . ALA A 1 116 ? -7.473 6.5 5.383 1 95.75 116 ALA A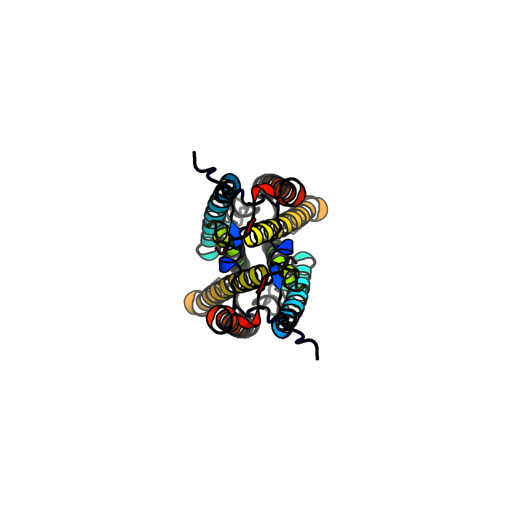 N 1
ATOM 876 C CA . ALA A 1 116 ? -8.047 6.539 4.039 1 95.75 116 ALA A CA 1
ATOM 877 C C . ALA A 1 116 ? -7.438 5.465 3.145 1 95.75 116 ALA A C 1
ATOM 879 O O . ALA A 1 116 ? -8.141 4.816 2.371 1 95.75 116 ALA A O 1
ATOM 880 N N . THR A 1 117 ? -6.172 5.332 3.201 1 97.31 117 THR A N 1
ATOM 881 C CA . THR A 1 117 ? -5.461 4.332 2.41 1 97.31 117 THR A CA 1
ATOM 882 C C . THR A 1 117 ? -5.953 2.928 2.742 1 97.31 117 THR A C 1
ATOM 884 O O . THR A 1 117 ? -6.273 2.148 1.842 1 97.31 117 THR A O 1
ATOM 887 N N . PHE A 1 118 ? -6.055 2.643 3.99 1 97.94 118 PHE A N 1
ATOM 888 C CA . PHE A 1 118 ? -6.457 1.302 4.395 1 97.94 118 PHE A CA 1
ATOM 889 C C . PHE A 1 118 ? -7.945 1.082 4.137 1 97.94 118 PHE A C 1
ATOM 891 O O . PHE A 1 118 ? -8.367 -0.032 3.816 1 97.94 118 PHE A O 1
ATOM 898 N N . ALA A 1 119 ? -8.742 2.115 4.309 1 97.62 119 ALA A N 1
ATOM 899 C CA . ALA A 1 119 ? -10.141 1.982 3.934 1 97.62 119 ALA A CA 1
ATOM 900 C C . ALA A 1 119 ? -10.281 1.638 2.453 1 97.62 119 ALA A C 1
ATOM 902 O O . ALA A 1 119 ? -11.07 0.759 2.086 1 97.62 119 ALA A O 1
ATOM 903 N N . ALA A 1 120 ? -9.516 2.322 1.636 1 97.5 120 ALA A N 1
ATOM 904 C CA . ALA A 1 120 ? -9.539 2.029 0.205 1 97.5 120 ALA A CA 1
ATOM 905 C C . ALA A 1 120 ? -9.117 0.59 -0.067 1 97.5 120 ALA A C 1
ATOM 907 O O . ALA A 1 120 ? -9.711 -0.09 -0.909 1 97.5 120 ALA A O 1
ATOM 908 N N . LEU A 1 121 ? -8.109 0.19 0.604 1 98.25 121 LEU A N 1
ATOM 909 C CA . LEU A 1 121 ? -7.637 -1.183 0.455 1 98.25 121 LEU A CA 1
ATOM 910 C C . LEU A 1 121 ? -8.727 -2.178 0.835 1 98.25 121 LEU A C 1
ATOM 912 O O . LEU A 1 121 ? -9 -3.117 0.088 1 98.25 121 LEU A O 1
ATOM 916 N N . GLU A 1 122 ? -9.305 -1.934 1.988 1 98.06 122 GLU A N 1
ATOM 917 C CA . GLU A 1 122 ? -10.312 -2.85 2.51 1 98.06 122 GLU A CA 1
ATOM 918 C C . GLU A 1 122 ? -11.547 -2.889 1.605 1 98.06 122 GLU A C 1
ATOM 920 O O . GLU A 1 122 ? -12.078 -3.963 1.319 1 98.06 122 GLU A O 1
ATOM 925 N N . ILE A 1 123 ? -11.977 -1.806 1.142 1 98 123 ILE A N 1
ATOM 926 C CA . ILE A 1 123 ? -13.109 -1.763 0.225 1 98 123 ILE A CA 1
ATOM 927 C C . ILE A 1 123 ? -12.781 -2.543 -1.044 1 98 123 ILE A C 1
ATOM 929 O O . ILE A 1 123 ? -13.586 -3.35 -1.514 1 98 123 ILE A O 1
ATOM 933 N N . THR A 1 124 ? -11.648 -2.289 -1.593 1 97.88 124 THR A N 1
ATOM 934 C CA . THR A 1 124 ? -11.25 -2.982 -2.811 1 97.88 124 THR A CA 1
ATOM 935 C C . THR A 1 124 ? -11.164 -4.488 -2.574 1 97.88 124 THR A C 1
ATOM 937 O O . THR A 1 124 ? -11.641 -5.277 -3.396 1 97.88 124 THR A O 1
ATOM 940 N N . TYR A 1 125 ? -10.57 -4.922 -1.442 1 97.88 125 TYR A N 1
ATOM 941 C CA . TYR A 1 125 ? -10.492 -6.336 -1.099 1 97.88 125 TYR A CA 1
ATOM 942 C C . TYR A 1 125 ? -11.875 -6.949 -0.96 1 97.88 125 TYR A C 1
ATOM 944 O O . TYR A 1 125 ? -12.125 -8.055 -1.446 1 97.88 125 TYR A O 1
ATOM 952 N N . ILE A 1 126 ? -12.688 -6.262 -0.282 1 97.88 126 ILE A N 1
ATOM 953 C CA . ILE A 1 126 ? -14.039 -6.766 -0.08 1 97.88 126 ILE A CA 1
ATOM 954 C C . ILE A 1 126 ? -14.711 -7.008 -1.431 1 97.88 126 ILE A C 1
ATOM 956 O O . ILE A 1 126 ? -15.305 -8.062 -1.654 1 97.88 126 ILE A O 1
ATOM 960 N N . VAL A 1 127 ? -14.594 -6.102 -2.34 1 97.69 127 VAL A N 1
ATOM 961 C CA . VAL A 1 127 ? -15.203 -6.219 -3.662 1 97.69 127 VAL A CA 1
ATOM 962 C C . VAL A 1 127 ? -14.594 -7.395 -4.414 1 97.69 127 VAL A C 1
ATOM 964 O O . VAL A 1 127 ? -15.305 -8.203 -5.012 1 97.69 127 VAL A O 1
ATOM 967 N N . ILE A 1 128 ? -13.305 -7.551 -4.363 1 97.69 128 ILE A N 1
ATOM 968 C CA . ILE A 1 128 ? -12.602 -8.617 -5.066 1 97.69 128 ILE A CA 1
ATOM 969 C C . ILE A 1 128 ? -13.023 -9.977 -4.5 1 97.69 128 ILE A C 1
ATOM 971 O O . ILE A 1 128 ? -13.344 -10.898 -5.25 1 97.69 128 ILE A O 1
ATOM 975 N N . ILE A 1 129 ? -13.039 -10.016 -3.184 1 97.19 129 ILE A N 1
ATOM 976 C CA . ILE A 1 129 ? -13.344 -11.289 -2.535 1 97.19 129 ILE A CA 1
ATOM 977 C C . ILE A 1 129 ? -14.797 -11.672 -2.811 1 97.19 129 ILE A C 1
ATOM 979 O O . ILE A 1 129 ? -15.102 -12.836 -3.08 1 97.19 129 ILE A O 1
ATOM 983 N N . LEU A 1 130 ? -15.688 -10.742 -2.715 1 96.94 130 LEU A N 1
ATOM 984 C CA . LEU A 1 130 ? -17.078 -11.023 -3.023 1 96.94 130 LEU A CA 1
ATOM 985 C C . LEU A 1 130 ? -17.234 -11.5 -4.465 1 96.94 130 LEU A C 1
ATOM 987 O O . LEU A 1 130 ? -18.016 -12.422 -4.738 1 96.94 130 LEU A O 1
ATOM 991 N N . TRP A 1 131 ? -16.562 -10.836 -5.363 1 96.81 131 TRP A N 1
ATOM 992 C CA . TRP A 1 131 ? -16.594 -11.281 -6.754 1 96.81 131 TRP A CA 1
ATOM 993 C C . TRP A 1 131 ? -16.047 -12.695 -6.891 1 96.81 131 TRP A C 1
ATOM 995 O O . TRP A 1 131 ? -16.609 -13.508 -7.633 1 96.81 131 TRP A O 1
ATOM 1005 N N . GLN A 1 132 ? -14.984 -13.008 -6.242 1 96.25 132 GLN A N 1
ATOM 1006 C CA . GLN A 1 132 ? -14.359 -14.32 -6.324 1 96.25 132 GLN A CA 1
ATOM 1007 C C . GLN A 1 132 ? -15.266 -15.406 -5.758 1 96.25 132 GLN A C 1
ATOM 1009 O O . GLN A 1 132 ? -15.305 -16.516 -6.277 1 96.25 132 GLN A O 1
ATOM 1014 N N . LEU A 1 133 ? -15.938 -15.039 -4.703 1 95 133 LEU A N 1
ATOM 1015 C CA . LEU A 1 133 ? -16.781 -16.016 -4.031 1 95 133 LEU A CA 1
ATOM 1016 C C . LEU A 1 133 ? -18.109 -16.188 -4.762 1 95 133 LEU A C 1
ATOM 1018 O O . LEU A 1 133 ? -18.609 -17.297 -4.898 1 95 133 LEU A O 1
ATOM 1022 N N . CYS A 1 134 ? -18.641 -15.164 -5.262 1 94.81 134 CYS A N 1
ATOM 1023 C CA . CYS A 1 134 ? -20.031 -15.188 -5.719 1 94.81 134 CYS A CA 1
ATOM 1024 C C . CYS A 1 134 ? -20.094 -15.32 -7.234 1 94.81 134 CYS A C 1
ATOM 1026 O O . CYS A 1 134 ? -21.109 -15.742 -7.781 1 94.81 134 CYS A O 1
ATOM 1028 N N . VAL A 1 135 ? -19.094 -14.898 -7.934 1 94.75 135 VAL A N 1
ATOM 1029 C CA . VAL A 1 135 ? -19.188 -14.836 -9.391 1 94.75 135 VAL A CA 1
ATOM 103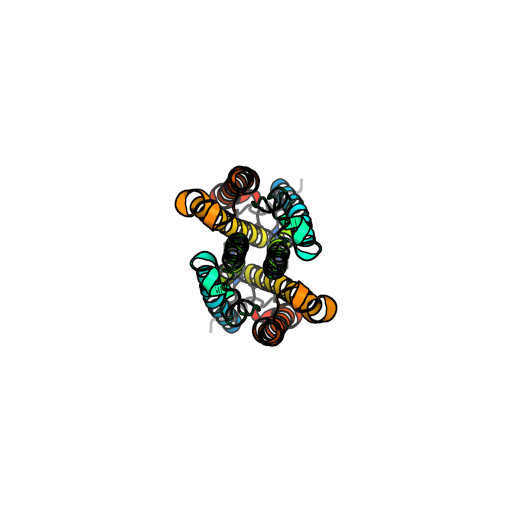0 C C . VAL A 1 135 ? -18.203 -15.828 -10.008 1 94.75 135 VAL A C 1
ATOM 1032 O O . VAL A 1 135 ? -18.609 -16.719 -10.758 1 94.75 135 VAL A O 1
ATOM 1035 N N . ALA A 1 136 ? -16.938 -15.781 -9.695 1 93.88 136 ALA A N 1
ATOM 1036 C CA . ALA A 1 136 ? -15.914 -16.609 -10.32 1 93.88 136 ALA A CA 1
ATOM 1037 C C . ALA A 1 136 ? -15.945 -18.031 -9.773 1 93.88 136 ALA A C 1
ATOM 1039 O O . ALA A 1 136 ? -15.922 -19 -10.539 1 93.88 136 ALA A O 1
ATOM 1040 N N . GLY A 1 137 ? -15.961 -18.156 -8.422 1 92.56 137 GLY A N 1
ATOM 1041 C CA . GLY A 1 137 ? -16.016 -19.469 -7.793 1 92.56 137 GLY A CA 1
ATOM 1042 C C . GLY A 1 137 ? -14.641 -20.016 -7.434 1 92.56 137 GLY A C 1
ATOM 1043 O O . GLY A 1 137 ? -13.625 -19.5 -7.902 1 92.56 137 GLY A O 1
ATOM 1044 N N . GLN A 1 138 ? -14.633 -21.094 -6.762 1 90.88 138 GLN A N 1
ATOM 1045 C CA . GLN A 1 138 ? -13.414 -21.656 -6.195 1 90.88 138 GLN A CA 1
ATOM 1046 C C . GLN A 1 138 ? -12.531 -22.25 -7.285 1 90.88 138 GLN A C 1
ATOM 1048 O O . GLN A 1 138 ? -11.305 -22.156 -7.219 1 90.88 138 GLN A O 1
ATOM 1053 N N . SER A 1 139 ? -13.016 -22.891 -8.266 1 90.12 139 SER A N 1
ATOM 1054 C CA . SER A 1 139 ? -12.25 -23.547 -9.328 1 90.12 139 SER A CA 1
ATOM 1055 C C . SER A 1 139 ? -11.445 -22.516 -10.133 1 90.12 139 SER A C 1
ATOM 1057 O O . SER A 1 139 ? -10.328 -22.797 -10.562 1 90.12 139 SER A O 1
ATOM 1059 N N . ALA A 1 140 ? -11.945 -21.344 -10.219 1 90.81 140 ALA A N 1
ATOM 1060 C CA . ALA A 1 140 ? -11.32 -20.328 -11.055 1 90.81 140 ALA A CA 1
ATOM 1061 C C . ALA A 1 140 ? -10.344 -19.484 -10.25 1 90.81 140 ALA A C 1
ATOM 1063 O O . ALA A 1 140 ? -9.445 -18.844 -10.812 1 90.81 140 ALA A O 1
ATOM 1064 N N . THR A 1 141 ? -10.516 -19.469 -8.969 1 93.56 141 THR A N 1
ATOM 1065 C CA . THR A 1 141 ? -9.742 -18.516 -8.188 1 93.56 141 THR A CA 1
ATOM 1066 C C . THR A 1 141 ? -8.867 -19.234 -7.164 1 93.56 141 THR A C 1
ATOM 1068 O O . THR A 1 141 ? -7.898 -18.656 -6.66 1 93.56 141 THR A O 1
ATOM 1071 N N . GLY A 1 142 ? -9.258 -20.406 -6.789 1 92.31 142 GLY A N 1
ATOM 1072 C CA . GLY A 1 142 ? -8.562 -21.156 -5.75 1 92.31 142 GLY A CA 1
ATOM 1073 C C . GLY A 1 142 ? -8.938 -20.719 -4.348 1 92.31 142 GLY A C 1
ATOM 1074 O O . GLY A 1 142 ? -8.383 -21.219 -3.365 1 92.31 142 GLY A O 1
ATOM 1075 N N . VAL A 1 143 ? -9.906 -19.844 -4.238 1 94.31 143 VAL A N 1
ATOM 1076 C CA . VAL A 1 143 ? -10.242 -19.25 -2.953 1 94.31 143 VAL A CA 1
ATOM 1077 C C . VAL A 1 143 ? -11.266 -20.125 -2.227 1 94.31 143 VAL A C 1
ATOM 1079 O O . VAL A 1 143 ? -12.312 -20.453 -2.781 1 94.31 143 VAL A O 1
ATOM 1082 N N . ARG A 1 144 ? -10.93 -20.438 -1.031 1 93.25 144 ARG A N 1
ATOM 1083 C CA . ARG A 1 144 ? -11.844 -21.188 -0.177 1 93.25 144 ARG A CA 1
ATOM 1084 C C . ARG A 1 144 ? -12.789 -20.266 0.58 1 93.25 144 ARG A C 1
ATOM 1086 O O . ARG A 1 144 ? -12.336 -19.344 1.262 1 93.25 144 ARG A O 1
ATOM 1093 N N . MET A 1 145 ? -14 -20.578 0.606 1 93.31 145 MET A N 1
ATOM 1094 C CA . MET A 1 145 ? -15.039 -19.734 1.167 1 93.31 145 MET A CA 1
ATOM 1095 C C . MET A 1 145 ? -14.805 -19.484 2.654 1 93.31 145 MET A C 1
ATOM 1097 O O . MET A 1 145 ? -14.805 -18.344 3.109 1 93.31 145 MET A O 1
ATOM 1101 N N . GLU A 1 146 ? -14.586 -20.5 3.357 1 91.81 146 GLU A N 1
ATOM 1102 C CA . GLU A 1 146 ? -14.453 -20.391 4.805 1 91.81 146 GLU A CA 1
ATOM 1103 C C . GLU A 1 146 ? -13.266 -19.5 5.184 1 91.81 146 GLU A C 1
ATOM 1105 O O . GLU A 1 146 ? -13.406 -18.594 6.004 1 91.81 146 GLU A O 1
ATOM 1110 N N . LYS A 1 147 ? -12.211 -19.688 4.547 1 92.06 147 LYS A N 1
ATOM 1111 C CA . LYS A 1 147 ? -11.016 -18.891 4.84 1 92.06 147 LYS A CA 1
ATOM 1112 C C . LYS A 1 147 ? -11.203 -17.453 4.395 1 92.06 147 LYS A C 1
ATOM 1114 O O . LYS A 1 147 ? -10.82 -16.516 5.109 1 92.06 147 LYS A O 1
ATOM 1119 N N . ALA A 1 148 ? -11.766 -17.312 3.232 1 95 148 ALA A N 1
ATOM 1120 C CA . ALA A 1 148 ? -11.992 -15.969 2.703 1 95 148 ALA A CA 1
ATOM 1121 C C . ALA A 1 148 ? -12.938 -15.18 3.6 1 95 148 ALA A C 1
ATOM 1123 O O . ALA A 1 148 ? -12.734 -13.984 3.824 1 95 148 ALA A O 1
ATOM 1124 N N . LEU A 1 149 ? -13.93 -15.812 4.102 1 93.06 149 LEU A N 1
ATOM 1125 C CA . LEU A 1 149 ? -14.922 -15.148 4.941 1 93.06 149 LEU A CA 1
ATOM 1126 C C . LEU A 1 149 ? -14.305 -14.711 6.266 1 93.06 149 LEU A C 1
ATOM 1128 O O . LEU A 1 149 ? -14.391 -13.539 6.637 1 93.06 149 LEU A O 1
ATOM 1132 N N . TRP A 1 150 ? -13.586 -15.555 6.855 1 91.06 150 TRP A N 1
ATOM 1133 C CA . TRP A 1 150 ? -13.156 -15.305 8.227 1 91.06 150 TRP A CA 1
ATOM 1134 C C . TRP A 1 150 ? -11.82 -14.578 8.258 1 91.06 150 TRP A C 1
ATOM 1136 O O . TRP A 1 150 ? -11.531 -13.828 9.195 1 91.06 150 TRP A O 1
ATOM 1146 N N . ALA A 1 151 ? -11.016 -14.742 7.254 1 88.5 151 ALA A N 1
ATOM 1147 C CA . ALA A 1 151 ? -9.688 -14.125 7.266 1 88.5 151 ALA A CA 1
ATOM 1148 C C . ALA A 1 151 ? -9.719 -12.758 6.582 1 88.5 151 ALA A C 1
ATOM 1150 O O . ALA A 1 151 ? -8.875 -11.906 6.855 1 88.5 151 ALA A O 1
ATOM 1151 N N . TYR A 1 152 ? -10.711 -12.555 5.73 1 94.19 152 TYR A N 1
ATOM 1152 C CA . TYR A 1 152 ? -10.672 -11.336 4.938 1 94.19 152 TYR A CA 1
ATOM 1153 C C . TYR A 1 152 ? -11.977 -10.555 5.066 1 94.19 152 TYR A C 1
ATOM 1155 O O . TYR A 1 152 ? -12.008 -9.484 5.68 1 94.19 152 TYR A O 1
ATOM 1163 N N . LEU A 1 153 ? -13.039 -11.203 4.711 1 95.94 153 LEU A N 1
ATOM 1164 C CA . LEU A 1 153 ? -14.281 -10.453 4.535 1 95.94 153 LEU A CA 1
ATOM 1165 C C . LEU A 1 153 ? -14.758 -9.875 5.863 1 95.94 153 LEU A C 1
ATOM 1167 O O . LEU A 1 153 ? -15.023 -8.672 5.961 1 95.94 153 LEU A O 1
ATOM 1171 N N . VAL A 1 154 ? -14.828 -10.672 6.852 1 95.69 154 VAL A N 1
ATOM 1172 C CA . VAL A 1 154 ? -15.383 -10.219 8.125 1 95.69 154 VAL A CA 1
ATOM 1173 C C . VAL A 1 154 ? -14.43 -9.219 8.773 1 95.69 154 VAL A C 1
ATOM 1175 O O . VAL A 1 154 ? -14.812 -8.07 9.047 1 95.69 154 VAL A O 1
ATOM 1178 N N . PRO A 1 155 ? -13.203 -9.602 9.008 1 95.19 155 PRO A N 1
ATOM 1179 C CA . PRO A 1 155 ? -12.328 -8.625 9.664 1 95.19 155 PRO A CA 1
ATOM 1180 C C . PRO A 1 155 ? -12.148 -7.348 8.852 1 95.19 155 PRO A C 1
ATOM 1182 O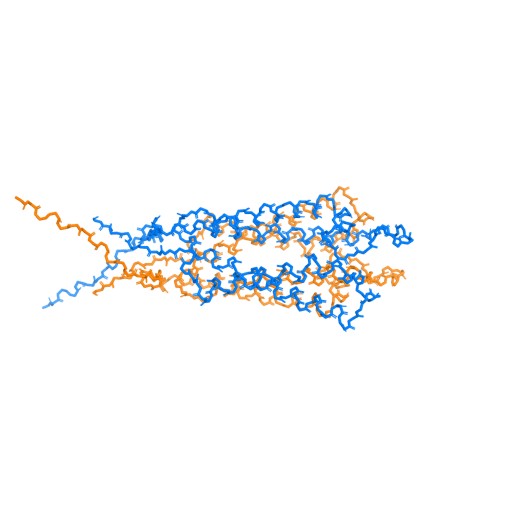 O . PRO A 1 155 ? -12.094 -6.254 9.422 1 95.19 155 PRO A O 1
ATOM 1185 N N . MET A 1 156 ? -12.086 -7.438 7.562 1 96.38 156 MET A N 1
ATOM 1186 C CA . MET A 1 156 ? -11.883 -6.254 6.734 1 96.38 156 MET A CA 1
ATOM 1187 C C . MET A 1 156 ? -13.125 -5.371 6.73 1 96.38 156 MET A C 1
ATOM 1189 O O . MET A 1 156 ? -13.023 -4.145 6.656 1 96.38 156 MET A O 1
ATOM 1193 N N . SER A 1 157 ? -14.266 -6 6.801 1 97.31 157 SER A N 1
ATOM 1194 C CA . SER A 1 157 ? -15.492 -5.215 6.879 1 97.31 157 SER A CA 1
ATOM 1195 C C . SER A 1 157 ? -15.57 -4.438 8.188 1 97.31 157 SER A C 1
ATOM 1197 O O . SER A 1 157 ? -15.945 -3.264 8.203 1 97.31 157 SER A O 1
ATOM 1199 N N . VAL A 1 158 ? -15.203 -5.086 9.219 1 96.31 158 VAL A N 1
ATOM 1200 C CA . VAL A 1 158 ? -15.227 -4.441 10.531 1 96.31 158 VAL A CA 1
ATOM 1201 C C . VAL A 1 158 ? -14.211 -3.303 10.562 1 96.31 158 VAL A C 1
ATOM 1203 O O . VAL A 1 158 ? -14.531 -2.188 10.984 1 96.31 158 VAL A O 1
ATOM 1206 N N . ALA A 1 159 ? -13.016 -3.617 10.125 1 96.31 159 ALA A N 1
ATOM 1207 C CA . ALA A 1 159 ? -11.969 -2.602 10.102 1 96.31 159 ALA A CA 1
ATOM 1208 C C . ALA A 1 159 ? -12.367 -1.423 9.219 1 96.31 159 ALA A C 1
ATOM 1210 O O . ALA A 1 159 ? -12.18 -0.264 9.594 1 96.31 159 ALA A O 1
ATOM 1211 N N . CYS A 1 160 ? -12.891 -1.714 8.094 1 97.5 160 CYS A N 1
ATOM 1212 C CA . CYS A 1 160 ? -13.328 -0.678 7.16 1 97.5 160 CYS A CA 1
ATOM 1213 C C . CYS A 1 160 ? -14.414 0.193 7.785 1 97.5 160 CYS A C 1
ATOM 1215 O O . CYS A 1 160 ? -14.367 1.42 7.676 1 97.5 160 CYS A O 1
ATOM 1217 N N . GLY A 1 161 ? -15.391 -0.395 8.414 1 96.81 161 GLY A N 1
ATOM 1218 C CA . GLY A 1 161 ? -16.438 0.361 9.086 1 96.81 161 GLY A CA 1
ATOM 1219 C C . GLY A 1 161 ? -15.898 1.315 10.141 1 96.81 161 GLY A C 1
ATOM 1220 O O . GLY A 1 161 ? -16.312 2.473 10.203 1 96.81 161 GLY A O 1
ATOM 1221 N N . LEU A 1 162 ? -14.977 0.847 10.906 1 95.69 162 LEU A N 1
ATOM 1222 C CA . LEU A 1 162 ? -14.398 1.669 11.961 1 95.69 162 LEU A CA 1
ATOM 1223 C C . LEU A 1 162 ? -13.586 2.82 11.375 1 95.69 162 LEU A C 1
ATOM 1225 O O . LEU A 1 162 ? -13.633 3.939 11.883 1 95.69 162 LEU A O 1
ATOM 1229 N N . ARG A 1 163 ? -12.93 2.533 10.305 1 96.81 163 ARG A N 1
ATOM 1230 C CA . ARG A 1 163 ? -12.133 3.58 9.672 1 96.81 163 ARG A CA 1
ATOM 1231 C C . ARG A 1 163 ? -13.023 4.664 9.078 1 96.81 163 ARG A C 1
ATOM 1233 O O . ARG A 1 163 ? -12.758 5.855 9.25 1 96.81 163 ARG A O 1
ATOM 1240 N N . LEU A 1 164 ? -14.008 4.207 8.445 1 96.19 164 LEU A N 1
ATOM 1241 C CA . LEU A 1 164 ? -14.922 5.176 7.859 1 96.19 164 LEU A CA 1
ATOM 1242 C C . LEU A 1 164 ? -15.656 5.961 8.945 1 96.19 164 LEU A C 1
ATOM 1244 O O . LEU A 1 164 ? -15.859 7.168 8.805 1 96.19 164 LEU A O 1
ATOM 1248 N N . TRP A 1 165 ? -16.062 5.277 9.977 1 96.06 165 TRP A N 1
ATOM 1249 C CA . TRP A 1 165 ? -16.688 5.953 11.109 1 96.06 165 TRP A CA 1
ATOM 1250 C C . TRP A 1 165 ? -15.773 7.02 11.688 1 96.06 165 TRP A C 1
ATOM 1252 O O . TRP A 1 165 ? -16.203 8.148 11.938 1 96.06 165 TRP A O 1
ATOM 1262 N N . THR A 1 166 ? -14.523 6.703 11.859 1 94.44 166 THR A N 1
ATOM 1263 C CA . THR A 1 166 ? -13.555 7.633 12.43 1 94.44 166 THR A CA 1
ATOM 1264 C C . THR A 1 166 ? -13.281 8.789 11.477 1 94.44 166 THR A C 1
ATOM 1266 O O . THR A 1 166 ? -13.117 9.93 11.906 1 94.44 166 THR A O 1
ATOM 1269 N N . LEU A 1 167 ? -13.266 8.508 10.234 1 93.5 167 LEU A N 1
ATOM 1270 C CA . LEU A 1 167 ? -12.922 9.523 9.242 1 93.5 167 LEU A CA 1
ATOM 1271 C C . LEU A 1 167 ? -14.07 10.5 9.047 1 93.5 167 LEU A C 1
ATOM 1273 O O . LEU A 1 167 ? -13.844 11.711 8.914 1 93.5 167 LEU A O 1
ATOM 1277 N N . PHE A 1 168 ? -15.273 10.039 9.117 1 93.06 168 PHE A N 1
ATOM 1278 C CA . PHE A 1 168 ? -16.359 10.898 8.672 1 93.06 168 PHE A CA 1
ATOM 1279 C C . PHE A 1 168 ? -17.266 11.273 9.844 1 93.06 168 PHE A C 1
ATOM 1281 O O . PHE A 1 168 ? -17.969 12.289 9.797 1 93.06 168 PHE A O 1
ATOM 1288 N N . VAL A 1 169 ? -17.375 10.492 10.844 1 92.44 169 VAL A N 1
ATOM 1289 C CA . VAL A 1 169 ? -18.297 10.742 11.945 1 92.44 169 VAL A CA 1
ATOM 1290 C C . VAL A 1 169 ? -17.547 11.297 13.148 1 92.44 169 VAL A C 1
ATOM 1292 O O . VAL A 1 169 ? -17.984 12.266 13.773 1 92.44 169 VAL A O 1
ATOM 1295 N N . ARG A 1 170 ? -16.297 10.656 13.438 1 92.56 170 ARG A N 1
ATOM 1296 C CA . ARG A 1 170 ? -15.562 11.078 14.617 1 92.56 170 ARG A CA 1
ATOM 1297 C C . ARG A 1 170 ? -14.117 11.406 14.266 1 92.56 170 ARG A C 1
ATOM 1299 O O . ARG A 1 170 ? -13.188 10.797 14.797 1 92.56 170 ARG A O 1
ATOM 1306 N N . PRO A 1 171 ? -13.961 12.43 13.484 1 89.06 171 PRO A N 1
ATOM 1307 C CA . PRO A 1 171 ? -12.586 12.82 13.18 1 89.06 171 PRO A CA 1
ATOM 1308 C C . PRO A 1 171 ? -11.836 13.352 14.398 1 89.06 171 PRO A C 1
ATOM 1310 O O . PRO A 1 171 ? -10.602 13.406 14.398 1 89.06 171 PRO A O 1
ATOM 1313 N N . ASP A 1 172 ? -12.477 13.727 15.438 1 86.75 172 ASP A N 1
ATOM 1314 C CA . ASP A 1 172 ? -11.891 14.234 16.672 1 86.75 172 ASP A CA 1
ATOM 1315 C C . ASP A 1 172 ? -11.055 13.164 17.359 1 86.75 172 ASP A C 1
ATOM 1317 O O . ASP A 1 172 ? -10.203 13.477 18.203 1 86.75 172 ASP A O 1
ATOM 1321 N N . TRP A 1 173 ? -11.359 11.844 17.016 1 88.25 173 TRP A N 1
ATOM 1322 C CA . TRP A 1 173 ? -10.602 10.75 17.609 1 88.25 173 TRP A CA 1
ATOM 1323 C C . TRP A 1 173 ? -9.141 10.789 17.156 1 88.25 173 TRP A C 1
ATOM 1325 O O . TRP A 1 173 ? -8.273 10.18 17.781 1 88.25 173 TRP A O 1
ATOM 1335 N N . MET A 1 174 ? -8.852 11.531 16.125 1 88.38 174 MET A N 1
ATOM 1336 C CA . MET A 1 174 ? -7.504 11.539 15.555 1 88.38 174 MET A CA 1
ATOM 1337 C C . MET A 1 174 ? -6.664 12.656 16.156 1 88.38 174 MET A C 1
ATOM 1339 O O . MET A 1 174 ? -5.465 12.75 15.891 1 88.38 174 MET A O 1
ATOM 1343 N N . GLY A 1 175 ? -7.199 13.438 16.875 1 82.06 175 GLY A N 1
ATOM 1344 C CA . GLY A 1 175 ? -6.512 14.562 17.484 1 82.06 175 GLY A CA 1
ATOM 1345 C C . GLY A 1 175 ? -7.043 15.906 17.031 1 82.06 175 GLY A C 1
ATOM 1346 O O . GLY A 1 175 ? -7.883 15.969 16.125 1 82.06 175 GLY A O 1
ATOM 1347 N N . ARG A 1 176 ? -6.465 16.906 17.766 1 80.94 176 ARG A N 1
ATOM 1348 C CA . ARG A 1 176 ? -6.832 18.281 17.453 1 80.94 176 ARG A CA 1
ATOM 1349 C C . ARG A 1 176 ? -5.609 19.188 17.484 1 80.94 176 ARG A C 1
ATOM 1351 O O . ARG A 1 176 ? -4.711 19 18.312 1 80.94 176 ARG A O 1
ATOM 1358 N N . TYR A 1 177 ? -5.621 20.109 16.531 1 75.94 177 TYR A N 1
ATOM 1359 C CA . TYR A 1 177 ? -4.527 21.078 16.516 1 75.94 177 TYR A CA 1
ATOM 1360 C C . TYR A 1 177 ? -4.859 22.297 17.359 1 75.94 177 TYR A C 1
ATOM 1362 O O . TYR A 1 177 ? -6.023 22.688 17.469 1 75.94 177 TYR A O 1
ATOM 1370 N N . ILE A 1 178 ? -3.75 22.797 18.031 1 72.56 178 ILE A N 1
ATOM 1371 C CA . ILE A 1 178 ? -3.848 24.094 18.703 1 72.56 178 ILE A CA 1
ATOM 1372 C C . ILE A 1 178 ? -2.74 25.016 18.203 1 72.56 178 ILE A C 1
ATOM 1374 O O . ILE A 1 178 ? -1.662 24.562 17.828 1 72.56 178 ILE A O 1
ATOM 1378 N N . ILE A 1 179 ? -3.043 26.359 17.984 1 67.25 179 ILE A N 1
ATOM 1379 C CA . ILE A 1 179 ? -2.062 27.359 17.547 1 67.25 179 ILE A CA 1
ATOM 1380 C C . ILE A 1 179 ? -1.065 27.625 18.672 1 67.25 179 ILE A C 1
ATOM 1382 O O . ILE A 1 179 ? -1.458 27.797 19.828 1 67.25 179 ILE A O 1
ATOM 1386 N N . LYS A 1 180 ? 0.282 27.391 18.141 1 63.53 180 LYS A N 1
ATOM 1387 C CA . LYS A 1 180 ? 1.311 27.734 19.125 1 63.53 180 LYS A CA 1
ATOM 1388 C C . LYS A 1 180 ? 1.34 29.234 19.391 1 63.53 180 LYS A C 1
ATOM 1390 O O . LYS A 1 180 ? 1.309 30.031 18.453 1 63.53 180 LYS A O 1
ATOM 1395 N N . ARG A 1 181 ? 0.917 29.766 20.547 1 53.59 181 ARG A N 1
ATOM 1396 C CA . ARG A 1 181 ? 1.04 31.172 20.906 1 53.59 181 ARG A CA 1
ATOM 1397 C C . ARG A 1 181 ? 2.502 31.609 20.938 1 53.59 181 ARG A C 1
ATOM 1399 O O . ARG A 1 181 ? 3.33 31 21.609 1 53.59 181 ARG A O 1
ATOM 1406 N N . THR A 1 182 ? 3.047 31.844 19.797 1 50 182 THR A N 1
ATOM 1407 C CA . THR A 1 182 ? 4.363 32.438 19.969 1 50 182 THR A CA 1
ATOM 1408 C C . THR A 1 182 ? 4.277 33.688 20.875 1 50 182 THR A C 1
ATOM 1410 O O . THR A 1 182 ? 3.559 34.625 20.578 1 50 182 THR A O 1
ATOM 1413 N N . GLU A 1 183 ? 4.414 33.625 22.109 1 41.75 183 GLU A N 1
ATOM 1414 C CA . GLU A 1 183 ? 4.723 34.844 22.859 1 41.75 183 GLU A CA 1
ATOM 1415 C C . GLU A 1 183 ? 5.926 35.562 22.25 1 41.75 183 GLU A C 1
ATOM 1417 O O . GLU A 1 183 ? 6.84 34.938 21.719 1 41.75 183 GLU A O 1
ATOM 1422 N N . MET B 1 1 ? -4.188 41.531 44.781 1 28.3 1 MET B N 1
ATOM 1423 C CA . MET B 1 1 ? -5.016 40.469 44.25 1 28.3 1 MET B CA 1
ATOM 1424 C C . MET B 1 1 ? -4.863 40.375 42.719 1 28.3 1 MET B C 1
ATOM 1426 O O . MET B 1 1 ? -5.453 41.188 42 1 28.3 1 MET B O 1
ATOM 1430 N N . ALA B 1 2 ? -3.74 40.156 42.188 1 39.44 2 ALA B N 1
ATOM 1431 C CA . ALA B 1 2 ? -3.27 40.25 40.781 1 39.44 2 ALA B CA 1
ATOM 1432 C C . ALA B 1 2 ? -4.059 39.312 39.875 1 39.44 2 ALA B C 1
ATOM 1434 O O . ALA B 1 2 ? -4.266 38.125 40.219 1 39.44 2 ALA B O 1
ATOM 1435 N N . SER B 1 3 ? -5.09 39.844 39.125 1 30.09 3 SER B N 1
ATOM 1436 C CA . SER B 1 3 ? -5.965 39.188 38.156 1 30.09 3 SER B CA 1
ATOM 1437 C C . SER B 1 3 ? -5.164 38.312 37.219 1 30.09 3 SER B C 1
ATOM 1439 O O . SER B 1 3 ? -4.297 38.781 36.469 1 30.09 3 SER B O 1
ATOM 1441 N N . SER B 1 4 ? -4.719 37.156 37.562 1 29.72 4 SER B N 1
ATOM 1442 C CA . SER B 1 4 ? -4.055 36.156 36.75 1 29.72 4 SER B CA 1
ATOM 1443 C C . SER B 1 4 ? -4.84 35.875 35.469 1 29.72 4 SER B C 1
ATOM 1445 O O . SER B 1 4 ? -5.906 35.25 35.5 1 29.72 4 SER B O 1
ATOM 1447 N N . TYR B 1 5 ? -5.035 36.844 34.5 1 28.11 5 TYR B N 1
ATOM 1448 C CA . TYR B 1 5 ? -5.613 36.688 33.188 1 28.11 5 TYR B CA 1
ATOM 1449 C C . TYR B 1 5 ? -5.121 35.375 32.531 1 28.11 5 TYR B C 1
ATOM 1451 O O . TYR B 1 5 ? -3.953 35.281 32.156 1 28.11 5 TYR B O 1
ATOM 1459 N N . GLY B 1 6 ? -5.477 34.281 33.031 1 30.81 6 GLY B N 1
ATOM 1460 C CA . GLY B 1 6 ? -5.234 32.969 32.438 1 30.81 6 GLY B CA 1
ATOM 1461 C C . GLY B 1 6 ? -5.43 32.969 30.922 1 30.81 6 GLY B C 1
ATOM 1462 O O . GLY B 1 6 ? -6.43 33.5 30.422 1 30.81 6 GLY B O 1
ATOM 1463 N N . ALA B 1 7 ? -4.473 33.062 30.156 1 36.75 7 ALA B N 1
ATOM 1464 C CA . ALA B 1 7 ? -4.355 32.938 28.719 1 36.75 7 ALA B CA 1
ATOM 1465 C C . ALA B 1 7 ? -5.285 31.859 28.172 1 36.75 7 ALA B C 1
ATOM 1467 O O . ALA B 1 7 ? -5.086 30.672 28.453 1 36.75 7 ALA B O 1
ATOM 1468 N N . ARG B 1 8 ? -6.547 32.062 28.266 1 36.94 8 ARG B N 1
ATOM 1469 C CA . ARG B 1 8 ? -7.516 31.188 27.641 1 36.94 8 ARG B CA 1
ATOM 1470 C C . ARG B 1 8 ? -7.172 30.953 26.172 1 36.94 8 ARG B C 1
ATOM 1472 O O . ARG B 1 8 ? -7.23 31.875 25.359 1 36.94 8 ARG B O 1
ATOM 1479 N N . GLY B 1 9 ? -6.125 30.297 25.828 1 35.31 9 GLY B N 1
ATOM 1480 C CA . GLY B 1 9 ? -5.965 29.891 24.453 1 35.31 9 GLY B CA 1
ATOM 1481 C C . GLY B 1 9 ? -7.281 29.531 23.781 1 35.31 9 GLY B C 1
ATOM 1482 O O . GLY B 1 9 ? -8.164 28.938 24.391 1 35.31 9 GLY B O 1
ATOM 1483 N N . VAL B 1 10 ? -7.879 30.422 23.141 1 34.62 10 VAL B N 1
ATOM 1484 C CA . VAL B 1 10 ? -9.094 30.25 22.359 1 34.62 10 VAL B CA 1
ATOM 1485 C C . VAL B 1 10 ? -9.094 28.859 21.703 1 34.62 10 VAL B C 1
ATOM 1487 O O . VAL B 1 10 ? -8.102 28.453 21.094 1 34.62 10 VAL B O 1
ATOM 1490 N N . ARG B 1 11 ? -9.75 27.844 22.172 1 39.41 11 ARG B N 1
ATOM 1491 C CA . ARG B 1 11 ? -10.133 26.516 21.719 1 39.41 11 ARG B CA 1
ATOM 1492 C C . ARG B 1 11 ? -10.617 26.547 20.281 1 39.41 11 ARG B C 1
ATOM 1494 O O . ARG B 1 11 ? -11.805 26.781 20.031 1 39.41 11 ARG B O 1
ATOM 1501 N N . HIS B 1 12 ? -10.195 27.406 19.406 1 36.25 12 HIS B N 1
ATOM 1502 C CA . HIS B 1 12 ? -10.812 27.172 18.109 1 36.25 12 HIS B CA 1
ATOM 1503 C C . HIS B 1 12 ? -10.438 25.797 17.562 1 36.25 12 HIS B C 1
ATOM 1505 O O . HIS B 1 12 ? -9.312 25.328 17.766 1 36.25 12 HIS B O 1
ATOM 1511 N N . ASP B 1 13 ? -11.305 24.859 17.578 1 42.66 13 ASP B N 1
ATOM 1512 C CA . ASP B 1 13 ? -11.211 23.656 16.75 1 42.66 13 ASP B CA 1
ATOM 1513 C C . ASP B 1 13 ? -10.398 23.906 15.492 1 42.66 13 ASP B C 1
ATOM 1515 O O . ASP B 1 13 ? -10.953 24.234 14.438 1 42.66 13 ASP B O 1
ATOM 1519 N N . ASN B 1 14 ? -9.445 24.766 15.531 1 45.47 14 ASN B N 1
ATOM 1520 C CA . ASN B 1 14 ? -8.805 25.344 14.352 1 45.47 14 ASN B CA 1
ATOM 1521 C C . ASN B 1 14 ? -8.062 24.281 13.539 1 45.47 14 ASN B C 1
ATOM 1523 O O . ASN B 1 14 ? -7.172 23.609 14.062 1 45.47 14 ASN B O 1
ATOM 1527 N N . ARG B 1 15 ? -8.734 23.766 12.609 1 53.12 15 ARG B N 1
ATOM 1528 C CA . ARG B 1 15 ? -8.148 22.953 11.547 1 53.12 15 ARG B CA 1
ATOM 1529 C C . ARG B 1 15 ? -6.914 23.641 10.961 1 53.12 15 ARG B C 1
ATOM 1531 O O . ARG B 1 15 ? -6.824 24.859 10.945 1 53.12 15 ARG B O 1
ATOM 1538 N N . PRO B 1 16 ? -5.852 22.859 10.977 1 56.19 16 PRO B N 1
ATOM 1539 C CA . PRO B 1 16 ? -4.676 23.453 10.336 1 56.19 16 PRO B CA 1
ATOM 1540 C C . PRO B 1 16 ? -5.043 24.359 9.164 1 56.19 16 PRO B C 1
ATOM 1542 O O . PRO B 1 16 ? -4.332 25.328 8.883 1 56.19 16 PRO B O 1
ATOM 1545 N N . ASP B 1 17 ? -6.18 24 8.547 1 57.19 17 ASP B N 1
ATOM 1546 C CA . ASP B 1 17 ? -6.531 24.797 7.375 1 57.19 17 ASP B CA 1
ATOM 1547 C C . ASP B 1 17 ? -6.789 26.25 7.754 1 57.19 17 ASP B C 1
ATOM 1549 O O . ASP B 1 17 ? -6.656 27.141 6.922 1 57.19 17 ASP B O 1
ATOM 1553 N N . GLN B 1 18 ? -7.062 26.344 8.992 1 57.59 18 GLN B N 1
ATOM 1554 C CA . GLN B 1 18 ? -7.379 27.719 9.375 1 57.59 18 GLN B CA 1
ATOM 1555 C C . GLN B 1 18 ? -6.125 28.469 9.82 1 57.59 18 GLN B C 1
ATOM 1557 O O . GLN B 1 18 ? -6.109 29.703 9.844 1 57.59 18 GLN B O 1
ATOM 1562 N N . LEU B 1 19 ? -5.125 27.719 10.086 1 63.81 19 LEU B N 1
ATOM 1563 C CA . LEU B 1 19 ? -3.973 28.359 10.703 1 63.81 19 LEU B CA 1
ATOM 1564 C C . LEU B 1 19 ? -2.785 28.391 9.75 1 63.81 19 LEU B C 1
ATOM 1566 O O . LEU B 1 19 ? -1.898 29.234 9.875 1 63.81 19 LEU B O 1
ATOM 1570 N N . LEU B 1 20 ? -2.902 27.469 8.828 1 68.88 20 LEU B N 1
ATOM 1571 C CA . LEU B 1 20 ? -1.777 27.344 7.906 1 68.88 20 LEU B CA 1
ATOM 1572 C C . LEU B 1 20 ? -2.252 27.422 6.457 1 68.88 20 LEU B C 1
ATOM 1574 O O . LEU B 1 20 ? -3.348 26.969 6.133 1 68.88 20 LEU B O 1
ATOM 1578 N N . GLN B 1 21 ? -1.475 28.312 5.793 1 72.69 21 GLN B N 1
ATOM 1579 C CA . GLN B 1 21 ? -1.672 28.312 4.348 1 72.69 21 GLN B CA 1
ATOM 1580 C C . GLN B 1 21 ? -0.399 27.891 3.617 1 72.69 21 GLN B C 1
ATOM 1582 O O . GLN B 1 21 ? 0.704 28.031 4.152 1 72.69 21 GLN B O 1
ATOM 1587 N N . ILE B 1 22 ? -0.564 27.25 2.588 1 73.88 22 ILE B N 1
ATOM 1588 C CA . ILE B 1 22 ? 0.58 26.906 1.753 1 73.88 22 ILE B CA 1
ATOM 1589 C C . ILE B 1 22 ? 1.069 28.141 1.001 1 73.88 22 ILE B C 1
ATOM 1591 O O . ILE B 1 22 ? 0.265 28.938 0.518 1 73.88 22 ILE B O 1
ATOM 1595 N N . ASP B 1 23 ? 2.354 28.266 0.988 1 75.31 23 ASP B N 1
ATOM 1596 C CA . ASP B 1 23 ? 2.947 29.359 0.218 1 75.31 23 ASP B CA 1
ATOM 1597 C C . ASP B 1 23 ? 2.648 29.203 -1.271 1 75.31 23 ASP B C 1
ATOM 1599 O O . ASP B 1 23 ? 3.178 28.297 -1.926 1 75.31 23 ASP B O 1
ATOM 1603 N N . LEU B 1 24 ? 1.837 29.984 -1.766 1 77.75 24 LEU B N 1
ATOM 1604 C CA . LEU B 1 24 ? 1.4 29.891 -3.154 1 77.75 24 LEU B CA 1
ATOM 1605 C C . LEU B 1 24 ? 2.562 30.156 -4.105 1 77.75 24 LEU B C 1
ATOM 1607 O O . LEU B 1 24 ? 2.484 29.828 -5.293 1 77.75 24 LEU B O 1
ATOM 1611 N N . ASN B 1 25 ? 3.674 30.766 -3.6 1 77.06 25 ASN B N 1
ATOM 1612 C CA . ASN B 1 25 ? 4.848 31.016 -4.426 1 77.06 25 ASN B CA 1
ATOM 1613 C C . ASN B 1 25 ? 5.688 29.766 -4.605 1 77.06 25 ASN B C 1
ATOM 1615 O O . ASN B 1 25 ? 6.551 29.703 -5.484 1 77.06 25 ASN B O 1
ATOM 1619 N N . THR B 1 26 ? 5.457 28.781 -3.824 1 79.94 26 THR B N 1
ATOM 1620 C CA . THR B 1 26 ? 6.121 27.484 -3.922 1 79.94 26 THR B CA 1
ATOM 1621 C C . THR B 1 26 ? 5.098 26.359 -4.039 1 79.94 26 THR B C 1
ATOM 1623 O O . THR B 1 26 ? 4.953 25.547 -3.125 1 79.94 26 THR B O 1
ATOM 1626 N N . PRO B 1 27 ? 4.492 26.328 -5.102 1 82 27 PRO B N 1
ATOM 1627 C CA . PRO B 1 27 ? 3.354 25.406 -5.258 1 82 27 PRO B CA 1
ATOM 1628 C C . PRO B 1 27 ? 3.781 23.969 -5.5 1 82 27 PRO B C 1
ATOM 1630 O O . PRO B 1 27 ? 2.932 23.094 -5.668 1 82 27 PRO B O 1
ATOM 1633 N N . ALA B 1 28 ? 5.043 23.688 -5.504 1 90.06 28 ALA B N 1
ATOM 1634 C CA . ALA B 1 28 ? 5.523 22.328 -5.711 1 90.06 28 ALA B CA 1
ATOM 1635 C C . ALA B 1 28 ? 4.992 21.75 -7.023 1 90.06 28 ALA B C 1
ATOM 1637 O O . ALA B 1 28 ? 4.559 20.594 -7.07 1 90.06 28 ALA B O 1
ATOM 1638 N N . LYS B 1 29 ? 5.055 22.562 -8.047 1 89.88 29 LYS B N 1
ATOM 1639 C CA . LYS B 1 29 ? 4.477 22.188 -9.336 1 89.88 29 LYS B CA 1
ATOM 1640 C C . LYS B 1 29 ? 5.125 20.922 -9.875 1 89.88 29 LYS B C 1
ATOM 1642 O O . LYS B 1 29 ? 4.43 20.016 -10.352 1 89.88 29 LYS B O 1
ATOM 1647 N N . GLY B 1 30 ? 6.43 20.844 -9.875 1 92 30 GLY B N 1
ATOM 1648 C CA . GLY B 1 30 ? 7.137 19.656 -10.359 1 92 30 GLY B CA 1
ATOM 1649 C C . GLY B 1 30 ? 6.707 18.375 -9.664 1 92 30 GLY B C 1
ATOM 1650 O O . GLY B 1 30 ? 6.406 17.391 -10.32 1 92 30 GLY B O 1
ATOM 1651 N N . ILE B 1 31 ? 6.621 18.406 -8.383 1 94.19 31 ILE B N 1
ATOM 1652 C CA . ILE B 1 31 ? 6.25 17.234 -7.59 1 94.19 31 ILE B CA 1
ATOM 1653 C C . ILE B 1 31 ? 4.793 16.859 -7.863 1 94.19 31 ILE B C 1
ATOM 1655 O O . ILE B 1 31 ? 4.453 15.68 -7.977 1 94.19 31 ILE B O 1
ATOM 1659 N N . ARG B 1 32 ? 3.982 17.828 -8.008 1 95.12 32 ARG B N 1
ATOM 1660 C CA . ARG B 1 32 ? 2.564 17.562 -8.242 1 95.12 32 ARG B CA 1
ATOM 1661 C C . ARG B 1 32 ? 2.344 16.906 -9.594 1 95.12 32 ARG B C 1
ATOM 1663 O O . ARG B 1 32 ? 1.493 16.016 -9.727 1 95.12 32 ARG B O 1
ATOM 1670 N N . ILE B 1 33 ? 3.092 17.312 -10.57 1 94.5 33 ILE B N 1
ATOM 1671 C CA . ILE B 1 33 ? 3.02 16.672 -11.883 1 94.5 33 ILE B CA 1
ATOM 1672 C C . ILE B 1 33 ? 3.525 15.242 -11.789 1 94.5 33 ILE B C 1
ATOM 1674 O O . ILE B 1 33 ? 2.934 14.328 -12.367 1 94.5 33 ILE B O 1
ATOM 1678 N N . ALA B 1 34 ? 4.598 15.047 -11.094 1 95.12 34 ALA B N 1
ATOM 1679 C CA . ALA B 1 34 ? 5.141 13.703 -10.891 1 95.12 34 ALA B CA 1
ATOM 1680 C C . ALA B 1 34 ? 4.133 12.805 -10.18 1 95.12 34 ALA B C 1
ATOM 1682 O O . ALA B 1 34 ? 3.959 11.641 -10.547 1 95.12 34 ALA B O 1
ATOM 1683 N N . LEU B 1 35 ? 3.459 13.359 -9.188 1 96.56 35 LEU B N 1
ATOM 1684 C CA . LEU B 1 35 ? 2.441 12.609 -8.453 1 96.56 35 LEU B CA 1
ATOM 1685 C C . LEU B 1 35 ? 1.286 12.219 -9.375 1 96.56 35 LEU B C 1
ATOM 1687 O O . LEU B 1 35 ? 0.807 11.086 -9.328 1 96.56 35 LEU B O 1
ATOM 1691 N N . ALA B 1 36 ? 0.879 13.133 -10.188 1 96.69 36 ALA B N 1
ATOM 1692 C CA . ALA B 1 36 ? -0.241 12.875 -11.086 1 96.69 36 ALA B CA 1
ATOM 1693 C C . ALA B 1 36 ? 0.112 11.797 -12.109 1 96.69 36 ALA B C 1
ATOM 1695 O O . ALA B 1 36 ? -0.691 10.906 -12.383 1 96.69 36 ALA B O 1
ATOM 1696 N N . ALA B 1 37 ? 1.252 11.906 -12.664 1 96.5 37 ALA B N 1
ATOM 1697 C CA . ALA B 1 37 ? 1.696 10.922 -13.648 1 96.5 37 ALA B CA 1
ATOM 1698 C C . ALA B 1 37 ? 1.823 9.531 -13.023 1 96.5 37 ALA B C 1
ATOM 1700 O O . ALA B 1 37 ? 1.361 8.547 -13.602 1 96.5 37 ALA B O 1
ATOM 1701 N N . GLU B 1 38 ? 2.438 9.5 -11.891 1 96.69 38 GLU B N 1
ATOM 1702 C CA . GLU B 1 38 ? 2.592 8.234 -11.188 1 96.69 38 GLU B CA 1
ATOM 1703 C C . GLU B 1 38 ? 1.237 7.648 -10.797 1 96.69 38 GLU B C 1
ATOM 1705 O O . GLU B 1 38 ? 1.018 6.441 -10.914 1 96.69 38 GLU B O 1
ATOM 1710 N N . SER B 1 39 ? 0.421 8.5 -10.32 1 97.44 39 SER B N 1
ATOM 1711 C CA . SER B 1 39 ? -0.917 8.055 -9.945 1 97.44 39 SER B CA 1
ATOM 1712 C C . SER B 1 39 ? -1.653 7.453 -11.133 1 97.44 39 SER B C 1
ATOM 1714 O O . SER B 1 39 ? -2.287 6.402 -11.016 1 97.44 39 SER B O 1
ATOM 1716 N N . ALA B 1 40 ? -1.556 8.023 -12.273 1 97.12 40 ALA B N 1
ATOM 1717 C CA . ALA B 1 40 ? -2.201 7.504 -13.484 1 97.12 40 ALA B CA 1
ATOM 1718 C C . ALA B 1 40 ? -1.65 6.129 -13.852 1 97.12 40 ALA B C 1
ATOM 1720 O O . ALA B 1 40 ? -2.412 5.215 -14.172 1 97.12 40 ALA B O 1
ATOM 1721 N N . PHE B 1 41 ? -0.405 6.043 -13.82 1 96 41 PHE B N 1
ATOM 1722 C CA . PHE B 1 41 ? 0.235 4.77 -14.125 1 96 41 PHE B CA 1
ATOM 1723 C C . PHE B 1 41 ? -0.198 3.693 -13.133 1 96 41 PHE B C 1
ATOM 1725 O O . PHE B 1 41 ? -0.499 2.564 -13.531 1 96 41 PHE B O 1
ATOM 1732 N N . ASN B 1 42 ? -0.225 4.043 -11.828 1 96.94 42 ASN B N 1
ATOM 1733 C CA . ASN B 1 42 ? -0.61 3.096 -10.789 1 96.94 42 ASN B CA 1
ATOM 1734 C C . ASN B 1 42 ? -2.064 2.658 -10.945 1 96.94 42 ASN B C 1
ATOM 1736 O O . ASN B 1 42 ? -2.391 1.487 -10.742 1 96.94 42 ASN B O 1
ATOM 1740 N N . ILE B 1 43 ? -2.914 3.6 -11.266 1 97.38 43 ILE B N 1
ATOM 1741 C CA . ILE B 1 43 ? -4.316 3.258 -11.477 1 97.38 43 ILE B CA 1
ATOM 1742 C C . ILE B 1 43 ? -4.438 2.271 -12.633 1 97.38 43 ILE B C 1
ATOM 1744 O O . ILE B 1 43 ? -5.156 1.272 -12.531 1 97.38 43 ILE B O 1
ATOM 1748 N N . PHE B 1 44 ? -3.719 2.5 -13.719 1 96.75 44 PHE B N 1
ATOM 1749 C CA . PHE B 1 44 ? -3.719 1.596 -14.859 1 96.75 44 PHE B CA 1
ATOM 1750 C C . PHE B 1 44 ? -3.232 0.21 -14.453 1 96.75 44 PHE B C 1
ATOM 1752 O O . PHE B 1 44 ? -3.863 -0.796 -14.789 1 96.75 44 PHE B O 1
ATOM 1759 N N . THR B 1 45 ? -2.148 0.179 -13.812 1 96.31 45 THR B N 1
ATOM 1760 C CA . THR B 1 45 ? -1.559 -1.078 -13.359 1 96.31 45 THR B CA 1
ATOM 1761 C C . THR B 1 45 ? -2.512 -1.822 -12.43 1 96.31 45 THR B C 1
ATOM 1763 O O . THR B 1 45 ? -2.736 -3.023 -12.602 1 96.31 45 THR B O 1
ATOM 1766 N N . ALA B 1 46 ? -3.076 -1.107 -11.477 1 98.06 46 ALA B N 1
ATOM 1767 C CA . ALA B 1 46 ? -4 -1.707 -10.523 1 98.06 46 ALA B CA 1
ATOM 1768 C C . ALA B 1 46 ? -5.223 -2.289 -11.227 1 98.06 46 ALA B C 1
ATOM 1770 O O . ALA B 1 46 ? -5.613 -3.43 -10.969 1 98.06 46 ALA B O 1
ATOM 1771 N N . MET B 1 47 ? -5.734 -1.549 -12.164 1 97.75 47 MET B N 1
ATOM 1772 C CA . MET B 1 47 ? -6.922 -2.004 -12.883 1 97.75 47 MET B CA 1
ATOM 1773 C C . MET B 1 47 ? -6.617 -3.262 -13.688 1 97.75 47 MET B C 1
ATOM 1775 O O . MET B 1 47 ? -7.418 -4.199 -13.711 1 97.75 47 MET B O 1
ATOM 1779 N N . THR B 1 48 ? -5.52 -3.266 -14.328 1 97 48 THR B N 1
ATOM 1780 C CA . THR B 1 48 ? -5.129 -4.434 -15.109 1 97 48 THR B CA 1
ATOM 1781 C C . THR B 1 48 ? -4.961 -5.656 -14.211 1 97 48 THR B C 1
ATOM 1783 O O . THR B 1 48 ? -5.438 -6.746 -14.539 1 97 48 THR B O 1
ATOM 1786 N N . MET B 1 49 ? -4.379 -5.484 -13.062 1 97.25 49 MET B N 1
ATOM 1787 C CA . MET B 1 49 ? -4.125 -6.586 -12.141 1 97.25 49 MET B CA 1
ATOM 1788 C C . MET B 1 49 ? -5.426 -7.102 -11.531 1 97.25 49 MET B C 1
ATOM 1790 O O . MET B 1 49 ? -5.559 -8.289 -11.25 1 97.25 49 MET B O 1
ATOM 1794 N N . ILE B 1 50 ? -6.328 -6.219 -11.352 1 97.81 50 ILE B N 1
ATOM 1795 C CA . ILE B 1 50 ? -7.57 -6.598 -10.695 1 97.81 50 ILE B CA 1
ATOM 1796 C C . ILE B 1 50 ? -8.539 -7.191 -11.711 1 97.81 50 ILE B C 1
ATOM 1798 O O . ILE B 1 50 ? -9.148 -8.234 -11.461 1 97.81 50 ILE B O 1
ATOM 1802 N N . ILE B 1 51 ? -8.68 -6.609 -12.922 1 96.38 51 ILE B N 1
ATOM 1803 C CA . ILE B 1 51 ? -9.703 -6.984 -13.898 1 96.38 51 ILE B CA 1
ATOM 1804 C C . ILE B 1 51 ? -9.188 -8.125 -14.766 1 96.38 51 ILE B C 1
ATOM 1806 O O . ILE B 1 51 ? -9.93 -9.062 -15.086 1 96.38 51 ILE B O 1
ATOM 1810 N N . THR B 1 52 ? -7.93 -8.078 -15.203 1 95.38 52 THR B N 1
ATOM 1811 C CA . THR B 1 52 ? -7.344 -9.094 -16.062 1 95.38 52 THR B CA 1
ATOM 1812 C C . THR B 1 52 ? -6 -9.562 -15.508 1 95.38 52 THR B C 1
ATOM 1814 O O . THR B 1 52 ? -4.961 -9.367 -16.141 1 95.38 52 THR B O 1
ATOM 1817 N N . PRO B 1 53 ? -6.07 -10.227 -14.367 1 94.81 53 PRO B N 1
ATOM 1818 C CA . PRO B 1 53 ? -4.816 -10.617 -13.719 1 94.81 53 PRO B CA 1
ATOM 1819 C C . PRO B 1 53 ? -3.947 -11.508 -14.602 1 94.81 53 PRO B C 1
ATOM 1821 O O . PRO B 1 53 ? -2.717 -11.43 -14.547 1 94.81 53 PRO B O 1
ATOM 1824 N N . ARG B 1 54 ? -4.488 -12.32 -15.453 1 92.31 54 ARG B N 1
ATOM 1825 C CA . ARG B 1 54 ? -3.715 -13.195 -16.328 1 92.31 54 ARG B CA 1
ATOM 1826 C C . ARG B 1 54 ? -2.951 -12.383 -17.375 1 92.31 54 ARG B C 1
ATOM 1828 O O . ARG B 1 54 ? -1.805 -12.695 -17.703 1 92.31 54 ARG B O 1
ATOM 1835 N N . SER B 1 55 ? -3.6 -11.344 -17.812 1 90.44 55 SER B N 1
ATOM 1836 C CA . SER B 1 55 ? -2.916 -10.453 -18.75 1 90.44 55 SER B CA 1
ATOM 1837 C C . SER B 1 55 ? -1.758 -9.734 -18.062 1 90.44 55 SER B C 1
ATOM 1839 O O . SER B 1 55 ? -0.704 -9.531 -18.672 1 90.44 55 SER B O 1
ATOM 1841 N N . ALA B 1 56 ? -1.953 -9.336 -16.859 1 92.06 56 ALA B N 1
ATOM 1842 C CA . ALA B 1 56 ? -0.888 -8.68 -16.109 1 92.06 56 ALA B CA 1
ATOM 1843 C C . ALA B 1 56 ? 0.308 -9.609 -15.922 1 92.06 56 ALA B C 1
ATOM 1845 O O . ALA B 1 56 ? 1.459 -9.172 -16 1 92.06 56 ALA B O 1
ATOM 1846 N N . LEU B 1 57 ? 0.03 -10.836 -15.703 1 90.69 57 LEU B N 1
ATOM 1847 C CA . LEU B 1 57 ? 1.066 -11.828 -15.453 1 90.69 57 LEU B CA 1
ATOM 1848 C C . LEU B 1 57 ? 1.848 -12.133 -16.734 1 90.69 57 LEU B C 1
ATOM 1850 O O . LEU B 1 57 ? 3.057 -12.375 -16.672 1 90.69 57 LEU B O 1
ATOM 1854 N N . GLN B 1 58 ? 1.201 -12.117 -17.812 1 87.12 58 GLN B N 1
ATOM 1855 C CA . GLN B 1 58 ? 1.807 -12.469 -19.094 1 87.12 58 GLN B CA 1
ATOM 1856 C C . GLN B 1 58 ? 2.516 -11.273 -19.719 1 87.12 58 GLN B C 1
ATOM 1858 O O . GLN B 1 58 ? 3.422 -11.438 -20.531 1 87.12 58 GLN B O 1
ATOM 1863 N N . GLY B 1 59 ? 2.092 -10.156 -19.234 1 83 59 GLY B N 1
ATOM 1864 C CA . GLY B 1 59 ? 2.648 -8.945 -19.828 1 83 59 GLY B CA 1
ATOM 1865 C C . GLY B 1 59 ? 3.924 -8.492 -19.141 1 83 59 GLY B C 1
ATOM 1866 O O . GLY B 1 59 ? 4.645 -9.297 -18.547 1 83 59 GLY B O 1
ATOM 1867 N N . GLN B 1 60 ? 4.152 -7.219 -19.312 1 81.31 60 GLN B N 1
ATOM 1868 C CA . GLN B 1 60 ? 5.402 -6.629 -18.844 1 81.31 60 GLN B CA 1
ATOM 1869 C C . GLN B 1 60 ? 5.285 -6.172 -17.391 1 81.31 60 GLN B C 1
ATOM 1871 O O . GLN B 1 60 ? 6.285 -5.832 -16.75 1 81.31 60 GLN B O 1
ATOM 1876 N N . LEU B 1 61 ? 4.125 -6.328 -16.828 1 88.19 61 LEU B N 1
ATOM 1877 C CA . LEU B 1 61 ? 3.91 -5.812 -15.484 1 88.19 61 LEU B CA 1
ATOM 1878 C C . LEU B 1 61 ? 4.539 -6.738 -14.445 1 88.19 61 LEU B C 1
ATOM 1880 O O . LEU B 1 61 ? 4.797 -6.32 -13.32 1 88.19 61 LEU B O 1
ATOM 1884 N N . MET B 1 62 ? 4.676 -7.941 -14.906 1 92 62 MET B N 1
ATOM 1885 C CA . MET B 1 62 ? 5.289 -8.914 -14 1 92 62 MET B CA 1
ATOM 1886 C C . MET B 1 62 ? 6.539 -9.523 -14.625 1 92 62 MET B C 1
ATOM 1888 O O . MET B 1 62 ? 6.641 -9.617 -15.852 1 92 62 MET B O 1
ATOM 1892 N N . PRO B 1 63 ? 7.449 -9.875 -13.789 1 92.69 63 PRO B N 1
ATOM 1893 C CA . PRO B 1 63 ? 8.742 -10.32 -14.312 1 92.69 63 PRO B CA 1
ATOM 1894 C C . PRO B 1 63 ? 8.766 -11.82 -14.625 1 92.69 63 PRO B C 1
ATOM 1896 O O . PRO B 1 63 ? 9.766 -12.492 -14.344 1 92.69 63 PRO B O 1
ATOM 1899 N N . PHE B 1 64 ? 7.734 -12.336 -15.188 1 90.88 64 PHE B N 1
ATOM 1900 C CA . PHE B 1 64 ? 7.629 -13.766 -15.477 1 90.88 64 PHE B CA 1
ATOM 1901 C C . PHE B 1 64 ? 7.523 -14 -16.984 1 90.88 64 PHE B C 1
ATOM 1903 O O . PHE B 1 64 ? 7.215 -13.078 -17.734 1 90.88 64 PHE B O 1
ATOM 1910 N N . ASP B 1 65 ? 7.941 -15.141 -17.406 1 79.62 65 ASP B N 1
ATOM 1911 C CA . ASP B 1 65 ? 7.785 -15.555 -18.797 1 79.62 65 ASP B CA 1
ATOM 1912 C C . ASP B 1 65 ? 6.645 -16.562 -18.953 1 79.62 65 ASP B C 1
ATOM 1914 O O . ASP B 1 65 ? 6.879 -17.719 -19.281 1 79.62 65 ASP B O 1
ATOM 1918 N N . LEU B 1 66 ? 5.543 -16.172 -18.609 1 73 66 LEU B N 1
ATOM 1919 C CA . LEU B 1 66 ? 4.43 -17.109 -18.688 1 73 66 LEU B CA 1
ATOM 1920 C C . LEU B 1 66 ? 3.867 -17.172 -20.109 1 73 66 LEU B C 1
ATOM 1922 O O . LEU B 1 66 ? 3.029 -18.031 -20.406 1 73 66 LEU B O 1
ATOM 1926 N N . ARG B 1 67 ? 4.297 -16.312 -21.203 1 62.41 67 ARG B N 1
ATOM 1927 C CA . ARG B 1 67 ? 3.871 -16.375 -22.594 1 62.41 67 ARG B CA 1
ATOM 1928 C C . ARG B 1 67 ? 4.492 -17.594 -23.297 1 62.41 67 ARG B C 1
ATOM 1930 O O . ARG B 1 67 ? 3.846 -18.234 -24.125 1 62.41 67 ARG B O 1
ATOM 1937 N N . ASN B 1 68 ? 5.832 -17.625 -23.375 1 48.56 68 ASN B N 1
ATOM 1938 C CA . ASN B 1 68 ? 6.609 -18.531 -24.219 1 48.56 68 ASN B CA 1
ATOM 1939 C C . ASN B 1 68 ? 6.633 -19.953 -23.656 1 48.56 68 ASN B C 1
ATOM 1941 O O . ASN B 1 68 ? 7.16 -20.859 -24.297 1 48.56 68 ASN B O 1
ATOM 1945 N N . GLY B 1 69 ? 6.734 -20.156 -22.422 1 41.72 69 GLY B N 1
ATOM 1946 C CA . GLY B 1 69 ? 6.953 -21.578 -22.156 1 41.72 69 GLY B CA 1
ATOM 1947 C C . GLY B 1 69 ? 5.902 -22.469 -22.766 1 41.72 69 GLY B C 1
ATOM 1948 O O . GLY B 1 69 ? 4.785 -22.031 -23.047 1 41.72 69 GLY B O 1
ATOM 1949 N N . LEU B 1 70 ? 6.441 -23.438 -23.562 1 37.59 70 LEU B N 1
ATOM 1950 C CA . LEU B 1 70 ? 5.684 -24.516 -24.172 1 37.59 70 LEU B CA 1
ATOM 1951 C C . LEU B 1 70 ? 4.387 -24.766 -23.406 1 37.59 70 LEU B C 1
ATOM 1953 O O . LEU B 1 70 ? 3.426 -25.297 -23.984 1 37.59 70 LEU B O 1
ATOM 1957 N N . SER B 1 71 ? 4.535 -25.219 -22.125 1 37.59 71 SER B N 1
ATOM 1958 C CA . SER B 1 71 ? 3.363 -25.688 -21.391 1 37.59 71 SER B CA 1
ATOM 1959 C C . SER B 1 71 ? 2.406 -24.531 -21.094 1 37.59 71 SER B C 1
ATOM 1961 O O . SER B 1 71 ? 2.807 -23.516 -20.516 1 37.59 71 SER B O 1
ATOM 1963 N N . GLN B 1 72 ? 1.73 -23.938 -21.938 1 43.72 72 GLN B N 1
ATOM 1964 C CA . GLN B 1 72 ? 0.478 -23.203 -21.75 1 43.72 72 GLN B CA 1
ATOM 1965 C C . GLN B 1 72 ? 0.087 -23.172 -20.266 1 43.72 72 GLN B C 1
ATOM 1967 O O . GLN B 1 72 ? -1.097 -23.25 -19.938 1 43.72 72 GLN B O 1
ATOM 1972 N N . GLU B 1 73 ? 0.962 -23.641 -19.5 1 52.75 73 GLU B N 1
ATOM 1973 C CA . GLU B 1 73 ? 0.46 -23.844 -18.141 1 52.75 73 GLU B CA 1
ATOM 1974 C C . GLU B 1 73 ? -0.029 -22.547 -17.531 1 52.75 73 GLU B C 1
ATOM 1976 O O . GLU B 1 73 ? 0.727 -21.578 -17.438 1 52.75 73 GLU B O 1
ATOM 1981 N N . GLN B 1 74 ? -1.278 -22.188 -17.906 1 66.31 74 GLN B N 1
ATOM 1982 C CA . GLN B 1 74 ? -2.178 -21.141 -17.406 1 66.31 74 GLN B CA 1
ATOM 1983 C C . GLN B 1 74 ? -1.893 -20.812 -15.953 1 66.31 74 GLN B C 1
ATOM 1985 O O . GLN B 1 74 ? -1.521 -21.688 -15.172 1 66.31 74 GLN B O 1
ATOM 1990 N N . ALA B 1 75 ? -1.531 -19.531 -15.75 1 82.19 75 ALA B N 1
ATOM 1991 C CA . ALA B 1 75 ? -1.452 -19.094 -14.367 1 82.19 75 ALA B CA 1
ATOM 1992 C C . ALA B 1 75 ? -2.473 -19.812 -13.492 1 82.19 75 ALA B C 1
ATOM 1994 O O . ALA B 1 75 ? -3.637 -19.953 -13.875 1 82.19 75 ALA B O 1
ATOM 1995 N N . SER B 1 76 ? -1.879 -20.422 -12.508 1 87.69 76 SER B N 1
ATOM 1996 C CA . SER B 1 76 ? -2.795 -21.078 -11.586 1 87.69 76 SER B CA 1
ATOM 1997 C C . SER B 1 76 ? -3.867 -20.125 -11.086 1 87.69 76 SER B C 1
ATOM 1999 O O . SER B 1 76 ? -3.662 -18.906 -11.078 1 87.69 76 SER B O 1
ATOM 2001 N N . PRO B 1 77 ? -4.996 -20.641 -10.773 1 91.19 77 PRO B N 1
ATOM 2002 C CA . PRO B 1 77 ? -6.051 -19.781 -10.227 1 91.19 77 PRO B CA 1
ATOM 2003 C C . PRO B 1 77 ? -5.59 -18.984 -9.008 1 91.19 77 PRO B C 1
ATOM 2005 O O . PRO B 1 77 ? -5.984 -17.828 -8.836 1 91.19 77 PRO B O 1
ATOM 2008 N N . GLU B 1 78 ? -4.766 -19.547 -8.164 1 92.88 78 GLU B N 1
ATOM 2009 C CA . GLU B 1 78 ? -4.25 -18.859 -6.984 1 92.88 78 GLU B CA 1
ATOM 2010 C C . GLU B 1 78 ? -3.352 -17.688 -7.367 1 92.88 78 GLU B C 1
ATOM 2012 O O . GLU B 1 78 ? -3.385 -16.641 -6.723 1 92.88 78 GLU B O 1
ATOM 2017 N N . LEU B 1 79 ? -2.557 -17.969 -8.375 1 94 79 LEU B N 1
ATOM 2018 C CA . LEU B 1 79 ? -1.667 -16.906 -8.836 1 94 79 LEU B CA 1
ATOM 2019 C C . LEU B 1 79 ? -2.465 -15.711 -9.359 1 94 79 LEU B C 1
ATOM 2021 O O . LEU B 1 79 ? -2.117 -14.562 -9.086 1 94 79 LEU B O 1
ATOM 2025 N N . ALA B 1 80 ? -3.488 -15.977 -10.086 1 94.06 80 ALA B N 1
ATOM 2026 C CA . ALA B 1 80 ? -4.355 -14.906 -10.562 1 94.06 80 ALA B CA 1
ATOM 2027 C C . ALA B 1 80 ? -4.98 -14.141 -9.398 1 94.06 80 ALA B C 1
ATOM 2029 O O . ALA B 1 80 ? -5.035 -12.914 -9.414 1 94.06 80 ALA B O 1
ATOM 2030 N N . SER B 1 81 ? -5.418 -14.852 -8.422 1 95.69 81 SER B N 1
ATOM 2031 C CA . SER B 1 81 ? -6.055 -14.227 -7.27 1 95.69 81 SER B CA 1
ATOM 2032 C C . SER B 1 81 ? -5.066 -13.359 -6.492 1 95.69 81 SER B C 1
ATOM 2034 O O . SER B 1 81 ? -5.395 -12.242 -6.098 1 95.69 81 SER B O 1
ATOM 2036 N N . VAL B 1 82 ? -3.883 -13.859 -6.242 1 96.25 82 VAL B N 1
ATOM 2037 C CA . VAL B 1 82 ? -2.885 -13.086 -5.508 1 96.25 82 VAL B CA 1
ATOM 2038 C C . VAL B 1 82 ? -2.504 -11.844 -6.305 1 96.25 82 VAL B C 1
ATOM 2040 O O . VAL B 1 82 ? -2.248 -10.781 -5.73 1 96.25 82 VAL B O 1
ATOM 2043 N N . THR B 1 83 ? -2.506 -11.992 -7.598 1 96.62 83 THR B N 1
ATOM 2044 C CA . THR B 1 83 ? -2.24 -10.836 -8.453 1 96.62 83 THR B CA 1
ATOM 2045 C C . THR B 1 83 ? -3.326 -9.781 -8.289 1 96.62 83 THR B C 1
ATOM 2047 O O . THR B 1 83 ? -3.039 -8.578 -8.289 1 96.62 83 THR B O 1
ATOM 2050 N N . GLN B 1 84 ? -4.527 -10.164 -8.133 1 98.06 84 GLN B N 1
ATOM 2051 C CA . GLN B 1 84 ? -5.605 -9.219 -7.859 1 98.06 84 GLN B CA 1
ATOM 2052 C C . GLN B 1 84 ? -5.391 -8.508 -6.527 1 98.06 84 GLN B C 1
ATOM 2054 O O . GLN B 1 84 ? -5.637 -7.305 -6.41 1 98.06 84 GLN B O 1
ATOM 2059 N N . TYR B 1 85 ? -4.957 -9.273 -5.547 1 97.81 85 TYR B N 1
ATOM 2060 C CA . TYR B 1 85 ? -4.676 -8.672 -4.246 1 97.81 85 TYR B CA 1
ATOM 2061 C C . TYR B 1 85 ? -3.555 -7.648 -4.352 1 97.81 85 TYR B C 1
ATOM 2063 O O . TYR B 1 85 ? -3.607 -6.594 -3.711 1 97.81 85 TYR B O 1
ATOM 2071 N N . LEU B 1 86 ? -2.594 -8 -5.113 1 97.94 86 LEU B N 1
ATOM 2072 C CA . LEU B 1 86 ? -1.515 -7.051 -5.363 1 97.94 86 LEU B CA 1
ATOM 2073 C C . LEU B 1 86 ? -2.051 -5.773 -6.004 1 97.94 86 LEU B C 1
ATOM 2075 O O . LEU B 1 86 ? -1.664 -4.672 -5.613 1 97.94 86 LEU B O 1
ATOM 2079 N N . GLY B 1 87 ? -2.932 -5.965 -6.945 1 98.31 87 GLY B N 1
ATOM 2080 C CA . GLY B 1 87 ? -3.564 -4.809 -7.562 1 98.31 87 GLY B CA 1
ATOM 2081 C C . GLY B 1 87 ? -4.309 -3.939 -6.57 1 98.31 87 GLY B C 1
ATOM 2082 O O . GLY B 1 87 ? -4.301 -2.711 -6.684 1 98.31 87 GLY B O 1
ATOM 2083 N N . ALA B 1 88 ? -4.957 -4.539 -5.648 1 98.38 88 ALA B N 1
ATOM 2084 C CA . ALA B 1 88 ? -5.66 -3.795 -4.605 1 98.38 88 ALA B CA 1
ATOM 2085 C C . ALA B 1 88 ? -4.699 -2.924 -3.807 1 98.38 88 ALA B C 1
ATOM 2087 O O . ALA B 1 88 ? -5.012 -1.777 -3.48 1 98.38 88 ALA B O 1
ATOM 2088 N N . PHE B 1 89 ? -3.576 -3.461 -3.518 1 98.25 89 PHE B N 1
ATOM 2089 C CA . PHE B 1 89 ? -2.576 -2.701 -2.777 1 98.25 89 PHE B CA 1
ATOM 2090 C C . PHE B 1 89 ? -2.035 -1.552 -3.619 1 98.25 89 PHE B C 1
ATOM 2092 O O . PHE B 1 89 ? -1.811 -0.452 -3.107 1 98.25 89 PHE B O 1
ATOM 2099 N N . VAL B 1 90 ? -1.793 -1.853 -4.891 1 97.69 90 VAL B N 1
ATOM 2100 C CA . VAL B 1 90 ? -1.343 -0.795 -5.789 1 97.69 90 VAL B CA 1
ATOM 2101 C C . VAL B 1 90 ? -2.367 0.338 -5.809 1 97.69 90 VAL B C 1
ATOM 2103 O O . VAL B 1 90 ? -2.002 1.514 -5.73 1 97.69 90 VAL B O 1
ATOM 2106 N N . PHE B 1 91 ? -3.58 -0.014 -5.832 1 97.88 91 PHE B N 1
ATOM 2107 C CA . PHE B 1 91 ? -4.656 0.967 -5.848 1 97.88 91 PHE B CA 1
ATOM 2108 C C . PHE B 1 91 ? -4.703 1.741 -4.535 1 97.88 91 PHE B C 1
ATOM 2110 O O . PHE B 1 91 ? -4.758 2.973 -4.535 1 97.88 91 PHE B O 1
ATOM 2117 N N . ALA B 1 92 ? -4.617 1.059 -3.475 1 97.31 92 ALA B N 1
ATOM 2118 C CA . ALA B 1 92 ? -4.754 1.675 -2.158 1 97.31 92 ALA B CA 1
ATOM 2119 C C . ALA B 1 92 ? -3.568 2.588 -1.853 1 97.31 92 ALA B C 1
ATOM 2121 O O . ALA B 1 92 ? -3.74 3.666 -1.279 1 97.31 92 ALA B O 1
ATOM 2122 N N . THR B 1 93 ? -2.4 2.154 -2.176 1 96.25 93 THR B N 1
ATOM 2123 C CA . THR B 1 93 ? -1.219 2.967 -1.913 1 96.25 93 THR B CA 1
ATOM 2124 C C . THR B 1 93 ? -1.231 4.23 -2.768 1 96.25 93 THR B C 1
ATOM 2126 O O . THR B 1 93 ? -0.531 5.199 -2.461 1 96.25 93 THR B O 1
ATOM 2129 N N . ASN B 1 94 ? -2 4.184 -3.768 1 96.81 94 ASN B N 1
ATOM 2130 C CA . ASN B 1 94 ? -2.143 5.324 -4.664 1 96.81 94 ASN B CA 1
ATOM 2131 C C . ASN B 1 94 ? -2.896 6.473 -3.998 1 96.81 94 ASN B C 1
ATOM 2133 O O . ASN B 1 94 ? -2.822 7.617 -4.449 1 96.81 94 ASN B O 1
ATOM 2137 N N . VAL B 1 95 ? -3.6 6.258 -2.957 1 96 95 VAL B N 1
ATOM 2138 C CA . VAL B 1 95 ? -4.422 7.25 -2.273 1 96 95 VAL B CA 1
ATOM 2139 C C . VAL B 1 95 ? -3.545 8.406 -1.793 1 96 95 VAL B C 1
ATOM 2141 O O . VAL B 1 95 ? -3.895 9.57 -1.975 1 96 95 VAL B O 1
ATOM 2144 N N . GLY B 1 96 ? -2.402 8.039 -1.212 1 94.44 96 GLY B N 1
ATOM 2145 C CA . GLY B 1 96 ? -1.498 9.086 -0.771 1 94.44 96 GLY B CA 1
ATOM 2146 C C . GLY B 1 96 ? -1.031 9.984 -1.9 1 94.44 96 GLY B C 1
ATOM 2147 O O . GLY B 1 96 ? -0.875 11.195 -1.715 1 94.44 96 GLY B O 1
ATOM 2148 N N . LEU B 1 97 ? -0.825 9.43 -3.051 1 96.38 97 LEU B N 1
ATOM 2149 C CA . LEU B 1 97 ? -0.413 10.219 -4.207 1 96.38 97 LEU B CA 1
ATOM 2150 C C . LEU B 1 97 ? -1.519 11.18 -4.629 1 96.38 97 LEU B C 1
ATOM 2152 O O . LEU B 1 97 ? -1.263 12.367 -4.859 1 96.38 97 LEU B O 1
ATOM 2156 N N . LEU B 1 98 ? -2.705 10.703 -4.672 1 96.25 98 LEU B N 1
ATOM 2157 C CA . LEU B 1 98 ? -3.846 11.5 -5.113 1 96.25 98 LEU B CA 1
ATOM 2158 C C . LEU B 1 98 ? -4.117 12.648 -4.148 1 96.25 98 LEU B C 1
ATOM 2160 O O . LEU B 1 98 ? -4.371 13.773 -4.57 1 96.25 98 LEU B O 1
ATOM 2164 N N . LEU B 1 99 ? -4.051 12.391 -2.91 1 93.75 99 LEU B N 1
ATOM 2165 C CA . LEU B 1 99 ? -4.352 13.391 -1.896 1 93.75 99 LEU B CA 1
ATOM 2166 C C . LEU B 1 99 ? -3.252 14.453 -1.841 1 93.75 99 LEU B C 1
ATOM 2168 O O . LEU B 1 99 ? -3.465 15.547 -1.32 1 93.75 99 LEU B O 1
ATOM 2172 N N . GLY B 1 100 ? -2.104 14.141 -2.355 1 92.75 100 GLY B N 1
ATOM 2173 C CA . GLY B 1 100 ? -0.991 15.078 -2.34 1 92.75 100 GLY B CA 1
ATOM 2174 C C . GLY B 1 100 ? -1.001 16.031 -3.518 1 92.75 100 GLY B C 1
ATOM 2175 O O . GLY B 1 100 ? -0.23 17 -3.549 1 92.75 100 GLY B O 1
ATOM 2176 N N . ILE B 1 101 ? -1.875 15.883 -4.438 1 94 101 ILE B N 1
ATOM 2177 C CA . ILE B 1 101 ? -1.867 16.672 -5.664 1 94 101 ILE B CA 1
ATOM 2178 C C . ILE B 1 101 ? -2.434 18.062 -5.387 1 94 101 ILE B C 1
ATOM 2180 O O . ILE B 1 101 ? -1.812 19.078 -5.734 1 94 101 ILE B O 1
ATOM 2184 N N . PRO B 1 102 ? -3.65 18.156 -4.785 1 90.25 102 PRO B N 1
ATOM 2185 C CA . PRO B 1 102 ? -4.137 19.516 -4.504 1 90.25 102 PRO B CA 1
ATOM 2186 C C . PRO B 1 102 ? -3.262 20.25 -3.502 1 90.25 102 PRO B C 1
ATOM 2188 O O . PRO B 1 102 ? -2.75 19.656 -2.555 1 90.25 102 PRO B O 1
ATOM 2191 N N . ASN B 1 103 ? -3.105 21.469 -3.76 1 87.88 103 ASN B N 1
ATOM 2192 C CA . ASN B 1 103 ? -2.271 22.297 -2.896 1 87.88 103 ASN B CA 1
ATOM 2193 C C . ASN B 1 103 ? -3.084 22.922 -1.769 1 87.88 103 ASN B C 1
ATOM 2195 O O . ASN B 1 103 ? -3.301 24.141 -1.755 1 87.88 103 ASN B O 1
ATOM 2199 N N . ARG B 1 104 ? -3.35 22.156 -0.791 1 81.31 104 ARG B N 1
ATOM 2200 C CA . ARG B 1 104 ? -4.117 22.578 0.377 1 81.31 104 ARG B CA 1
ATOM 2201 C C . ARG B 1 104 ? -3.326 22.344 1.662 1 81.31 104 ARG B C 1
ATOM 2203 O O . ARG B 1 104 ? -2.314 21.641 1.657 1 81.31 104 ARG B O 1
ATOM 2210 N N . PRO B 1 105 ? -3.838 22.969 2.686 1 77.12 105 PRO B N 1
ATOM 2211 C CA . PRO B 1 105 ? -3.15 22.734 3.955 1 77.12 105 PRO B CA 1
ATOM 2212 C C . PRO B 1 105 ? -3.059 21.25 4.305 1 77.12 105 PRO B C 1
ATOM 2214 O O . PRO B 1 105 ? -4.031 20.516 4.141 1 77.12 105 PRO B O 1
ATOM 2217 N N . GLY B 1 106 ? -1.895 20.766 4.633 1 82.19 106 GLY B N 1
ATOM 2218 C CA . GLY B 1 106 ? -1.648 19.375 4.957 1 82.19 106 GLY B CA 1
ATOM 2219 C C . GLY B 1 106 ? -1.046 18.594 3.809 1 82.19 106 GLY B C 1
ATOM 2220 O O . GLY B 1 106 ? -0.549 17.484 4.004 1 82.19 106 GLY B O 1
ATOM 2221 N N . ALA B 1 107 ? -1.089 19.25 2.666 1 86.62 107 ALA B N 1
ATOM 2222 C CA . ALA B 1 107 ? -0.637 18.562 1.465 1 86.62 107 ALA B CA 1
ATOM 2223 C C . ALA B 1 107 ? 0.844 18.203 1.561 1 86.62 107 ALA B C 1
ATOM 2225 O O . ALA B 1 107 ? 1.27 17.156 1.081 1 86.62 107 ALA B O 1
ATOM 2226 N N . ILE B 1 108 ? 1.563 19.031 2.148 1 87.12 108 ILE B N 1
ATOM 2227 C CA . ILE B 1 108 ? 3.002 18.812 2.252 1 87.12 108 ILE B CA 1
ATOM 2228 C C . ILE B 1 108 ? 3.271 17.547 3.07 1 87.12 108 ILE B C 1
ATOM 2230 O O . ILE B 1 108 ? 4.082 16.719 2.676 1 87.12 108 ILE B O 1
ATOM 2234 N N . ASP B 1 109 ? 2.545 17.375 4.164 1 87 109 ASP B N 1
ATOM 2235 C CA . ASP B 1 109 ? 2.717 16.188 5 1 87 109 ASP B CA 1
ATOM 2236 C C . ASP B 1 109 ? 2.23 14.938 4.277 1 87 109 ASP B C 1
ATOM 2238 O O . ASP B 1 109 ? 2.824 13.867 4.414 1 87 109 ASP B O 1
ATOM 2242 N N . ILE B 1 110 ? 1.24 15.102 3.564 1 90.69 110 ILE B N 1
ATOM 2243 C CA . ILE B 1 110 ? 0.705 13.992 2.791 1 90.69 110 ILE B CA 1
ATOM 2244 C C . ILE B 1 110 ? 1.723 13.555 1.737 1 90.69 110 ILE B C 1
ATOM 2246 O O . ILE B 1 110 ? 2 12.367 1.585 1 90.69 110 ILE B O 1
ATOM 2250 N N . ARG B 1 111 ? 2.33 14.5 1.08 1 93.06 111 ARG B N 1
ATOM 2251 C CA . ARG B 1 111 ? 3.326 14.195 0.057 1 93.06 111 ARG B CA 1
ATOM 2252 C C . ARG B 1 111 ? 4.547 13.516 0.665 1 93.06 111 ARG B C 1
ATOM 2254 O O . ARG B 1 111 ? 5.062 12.547 0.11 1 93.06 111 ARG B O 1
ATOM 2261 N N . ARG B 1 112 ? 4.918 14.031 1.739 1 92.75 112 ARG B N 1
ATOM 2262 C CA . ARG B 1 112 ? 6.078 13.461 2.408 1 92.75 112 ARG B CA 1
ATOM 2263 C C . ARG B 1 112 ? 5.812 12.016 2.818 1 92.75 112 ARG B C 1
ATOM 2265 O O . ARG B 1 112 ? 6.672 11.148 2.639 1 92.75 112 ARG B O 1
ATOM 2272 N N . THR B 1 113 ? 4.68 11.781 3.322 1 92.94 113 THR B N 1
ATOM 2273 C CA . THR B 1 113 ? 4.309 10.438 3.744 1 92.94 113 THR B CA 1
ATOM 2274 C C . THR B 1 113 ? 4.191 9.508 2.541 1 92.94 113 THR B C 1
ATOM 2276 O O . THR B 1 113 ? 4.609 8.352 2.602 1 92.94 113 THR B O 1
ATOM 2279 N N . ALA B 1 114 ? 3.648 10.016 1.508 1 95.56 114 ALA B N 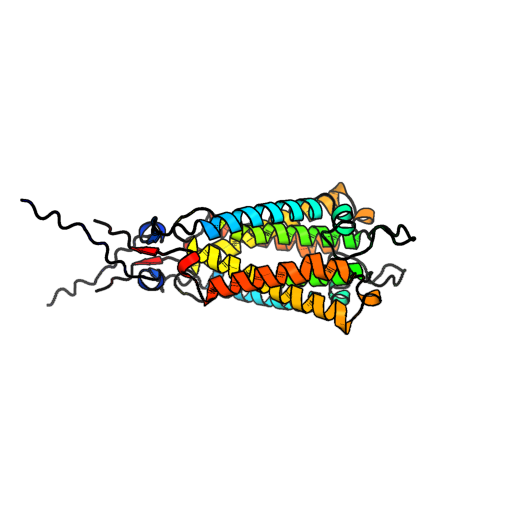1
ATOM 2280 C CA . ALA B 1 114 ? 3.545 9.219 0.286 1 95.56 114 ALA B CA 1
ATOM 2281 C C . ALA B 1 114 ? 4.926 8.844 -0.24 1 95.56 114 ALA B C 1
ATOM 2283 O O . ALA B 1 114 ? 5.164 7.688 -0.608 1 95.56 114 ALA B O 1
ATOM 2284 N N . TYR B 1 115 ? 5.789 9.844 -0.271 1 96.5 115 TYR B N 1
ATOM 2285 C CA . TYR B 1 115 ? 7.148 9.578 -0.729 1 96.5 115 TYR B CA 1
ATOM 2286 C C . TYR B 1 115 ? 7.84 8.562 0.176 1 96.5 115 TYR B C 1
ATOM 2288 O O . TYR B 1 115 ? 8.555 7.68 -0.304 1 96.5 115 TYR B O 1
ATOM 2296 N N . ALA B 1 116 ? 7.641 8.672 1.399 1 95.75 116 ALA B N 1
ATOM 2297 C CA . ALA B 1 116 ? 8.242 7.715 2.326 1 95.75 116 ALA B CA 1
ATOM 2298 C C . ALA B 1 116 ? 7.684 6.312 2.102 1 95.75 116 ALA B C 1
ATOM 2300 O O . ALA B 1 116 ? 8.43 5.328 2.139 1 95.75 116 ALA B O 1
ATOM 2301 N N . THR B 1 117 ? 6.434 6.215 1.936 1 97.38 117 THR B N 1
ATOM 2302 C CA . THR B 1 117 ? 5.781 4.934 1.694 1 97.38 117 THR B CA 1
ATOM 2303 C C . THR B 1 117 ? 6.332 4.273 0.431 1 97.38 117 THR B C 1
ATOM 2305 O O . THR B 1 117 ? 6.699 3.098 0.447 1 97.38 117 THR B O 1
ATOM 2308 N N . PHE B 1 118 ? 6.422 5.02 -0.595 1 97.94 118 PHE B N 1
ATOM 2309 C CA . PHE B 1 118 ? 6.875 4.461 -1.861 1 97.94 118 PHE B CA 1
ATOM 2310 C C . PHE B 1 118 ? 8.375 4.18 -1.824 1 97.94 118 PHE B C 1
ATOM 2312 O O . PHE B 1 118 ? 8.844 3.227 -2.441 1 97.94 118 PHE B O 1
ATOM 2319 N N . ALA B 1 119 ? 9.117 5.035 -1.149 1 97.62 119 ALA B N 1
ATOM 2320 C CA . ALA B 1 119 ? 10.539 4.723 -0.971 1 97.62 119 ALA B CA 1
ATOM 2321 C C . ALA B 1 119 ? 10.719 3.387 -0.252 1 97.62 119 ALA B C 1
ATOM 2323 O O . ALA B 1 119 ? 11.539 2.564 -0.655 1 97.62 119 ALA B O 1
ATOM 2324 N N . ALA B 1 120 ? 9.938 3.186 0.778 1 97.56 120 ALA B N 1
ATOM 2325 C CA . ALA B 1 120 ? 9.992 1.918 1.502 1 97.56 120 ALA B CA 1
ATOM 2326 C C . ALA B 1 120 ? 9.633 0.749 0.59 1 97.56 120 ALA B C 1
ATOM 2328 O O . ALA B 1 120 ? 10.266 -0.308 0.645 1 97.56 120 ALA B O 1
ATOM 2329 N N . LEU B 1 121 ? 8.625 0.95 -0.166 1 98.31 121 LEU B N 1
ATOM 2330 C CA . LEU B 1 121 ? 8.211 -0.086 -1.106 1 98.31 121 LEU B CA 1
ATOM 2331 C C . LEU B 1 121 ? 9.336 -0.411 -2.086 1 98.31 121 LEU B C 1
ATOM 2333 O O . LEU B 1 121 ? 9.664 -1.581 -2.293 1 98.31 121 LEU B O 1
ATOM 2337 N N . GLU B 1 122 ? 9.883 0.636 -2.654 1 98.12 122 GLU B N 1
ATOM 2338 C CA . GLU B 1 122 ? 10.922 0.466 -3.668 1 98.12 122 GLU B CA 1
ATOM 2339 C C . GLU B 1 122 ? 12.172 -0.186 -3.078 1 98.12 122 GLU B C 1
ATOM 2341 O O . GLU B 1 122 ? 12.75 -1.085 -3.688 1 98.12 122 GLU B O 1
ATOM 2346 N N . ILE B 1 123 ? 12.57 0.201 -1.953 1 98 123 ILE B N 1
ATOM 2347 C CA . ILE B 1 123 ? 13.719 -0.411 -1.296 1 98 123 ILE B CA 1
ATOM 2348 C C . ILE B 1 123 ? 13.438 -1.893 -1.046 1 98 123 ILE B C 1
ATOM 2350 O O . ILE B 1 123 ? 14.289 -2.744 -1.325 1 98 123 ILE B O 1
ATOM 2354 N N . THR B 1 124 ? 12.312 -2.178 -0.514 1 97.94 124 THR B N 1
ATOM 2355 C CA . THR B 1 124 ? 11.961 -3.566 -0.234 1 97.94 124 THR B CA 1
ATOM 2356 C C . THR B 1 124 ? 11.938 -4.387 -1.52 1 97.94 124 THR B C 1
ATOM 2358 O O . THR B 1 124 ? 12.453 -5.508 -1.556 1 97.94 124 THR B O 1
ATOM 2361 N N . TYR B 1 125 ? 11.344 -3.85 -2.598 1 98 125 TYR B N 1
ATOM 2362 C CA . TYR B 1 125 ? 11.312 -4.531 -3.887 1 98 125 TYR B CA 1
ATOM 2363 C C . TYR B 1 125 ? 12.727 -4.777 -4.41 1 98 125 TYR B C 1
ATOM 2365 O O . TYR B 1 125 ? 13.031 -5.859 -4.914 1 98 125 TYR B O 1
ATOM 2373 N N . ILE B 1 126 ? 13.492 -3.779 -4.34 1 97.88 126 ILE B N 1
ATOM 2374 C CA . ILE B 1 126 ? 14.859 -3.904 -4.828 1 97.88 126 ILE B CA 1
ATOM 2375 C C . ILE B 1 126 ? 15.562 -5.051 -4.105 1 97.88 126 ILE B C 1
ATOM 2377 O O . ILE B 1 126 ? 16.203 -5.891 -4.742 1 97.88 126 ILE B O 1
ATOM 2381 N N . VAL B 1 127 ? 15.43 -5.141 -2.82 1 97.75 127 VAL B N 1
ATOM 2382 C CA . VAL B 1 127 ? 16.062 -6.184 -2.021 1 97.75 127 VAL B CA 1
ATOM 2383 C C . VAL B 1 127 ? 15.516 -7.551 -2.418 1 97.75 127 VAL B C 1
ATOM 2385 O O . VAL B 1 127 ? 16.281 -8.5 -2.609 1 97.75 127 VAL B O 1
ATOM 2388 N N . ILE B 1 128 ? 14.242 -7.668 -2.598 1 97.75 128 ILE B N 1
ATOM 2389 C CA . ILE B 1 128 ? 13.594 -8.93 -2.947 1 97.75 128 ILE B CA 1
ATOM 2390 C C . ILE B 1 128 ? 14.062 -9.375 -4.332 1 97.75 128 ILE B C 1
ATOM 2392 O O . ILE B 1 128 ? 14.438 -10.539 -4.52 1 97.75 128 ILE B O 1
ATOM 2396 N N . ILE B 1 129 ? 14.047 -8.43 -5.238 1 97.19 129 ILE B N 1
ATOM 2397 C CA . ILE B 1 129 ? 14.391 -8.766 -6.613 1 97.19 129 ILE B CA 1
ATOM 2398 C C . ILE B 1 129 ? 15.867 -9.156 -6.695 1 97.19 129 ILE B C 1
ATOM 2400 O O . ILE B 1 129 ? 16.219 -10.117 -7.387 1 97.19 129 ILE B O 1
ATOM 2404 N N . LEU B 1 130 ? 16.719 -8.43 -6.043 1 97 130 LEU B N 1
ATOM 2405 C CA . LEU B 1 130 ? 18.125 -8.789 -6.031 1 97 130 LEU B CA 1
ATOM 2406 C C . LEU B 1 130 ? 18.328 -10.18 -5.438 1 97 130 LEU B C 1
ATOM 2408 O O . LEU B 1 130 ? 19.141 -10.961 -5.941 1 97 130 LEU B O 1
ATOM 2412 N N . TRP B 1 131 ? 17.656 -10.445 -4.359 1 96.81 131 TRP B N 1
ATOM 2413 C CA . TRP B 1 131 ? 17.75 -11.773 -3.773 1 96.81 131 TRP B CA 1
ATOM 2414 C C . TRP B 1 131 ? 17.25 -12.836 -4.754 1 96.81 131 TRP B C 1
ATOM 2416 O O . TRP B 1 131 ? 17.859 -13.906 -4.875 1 96.81 131 TRP B O 1
ATOM 2426 N N . GLN B 1 132 ? 16.188 -12.609 -5.438 1 96.38 132 GLN B N 1
ATOM 2427 C CA . GLN B 1 132 ? 15.617 -13.562 -6.379 1 96.38 132 GLN B CA 1
ATOM 2428 C C . GLN B 1 132 ? 16.562 -13.812 -7.551 1 96.38 132 GLN B C 1
ATOM 2430 O O . GLN B 1 132 ? 16.656 -14.938 -8.055 1 96.38 132 GLN B O 1
ATOM 2435 N N . LEU B 1 133 ? 17.188 -12.75 -7.957 1 95.06 133 LEU B N 1
ATOM 2436 C CA . LEU B 1 133 ? 18.047 -12.859 -9.125 1 95.06 133 LEU B CA 1
ATOM 2437 C C . LEU B 1 133 ? 19.406 -13.453 -8.75 1 95.06 133 LEU B C 1
ATOM 2439 O O . LEU B 1 133 ? 19.953 -14.273 -9.484 1 95.06 133 LEU B O 1
ATOM 2443 N N . CYS B 1 134 ? 19.906 -13.133 -7.664 1 94.75 134 CYS B N 1
ATOM 2444 C CA . CYS B 1 134 ? 21.297 -13.438 -7.359 1 94.75 134 CYS B CA 1
ATOM 2445 C C . CYS B 1 134 ? 21.406 -14.664 -6.457 1 94.75 134 CYS B C 1
ATOM 2447 O O . CYS B 1 134 ? 22.453 -15.305 -6.402 1 94.75 134 CYS B O 1
ATOM 2449 N N . VAL B 1 135 ? 20.422 -14.945 -5.695 1 94.88 135 VAL B N 1
ATOM 2450 C CA . VAL B 1 135 ? 20.547 -16 -4.688 1 94.88 135 VAL B CA 1
ATOM 2451 C C . VAL B 1 135 ? 19.625 -17.156 -5.039 1 94.88 135 VAL B C 1
ATOM 2453 O O . VAL B 1 135 ? 20.062 -18.297 -5.215 1 94.88 135 VAL B O 1
ATOM 2456 N N . ALA B 1 136 ? 18.344 -16.938 -5.223 1 93.94 136 ALA B N 1
ATOM 2457 C CA . ALA B 1 136 ? 17.375 -18 -5.441 1 93.94 136 ALA B CA 1
ATOM 2458 C C . ALA B 1 136 ? 17.438 -18.516 -6.875 1 93.94 136 ALA B C 1
ATOM 2460 O O . ALA B 1 136 ? 17.469 -19.734 -7.094 1 93.94 136 ALA B O 1
ATOM 2461 N N . GLY B 1 137 ? 17.438 -17.594 -7.863 1 92.81 137 GLY B N 1
ATOM 2462 C CA . GLY B 1 137 ? 17.531 -18 -9.258 1 92.81 137 GLY B CA 1
ATOM 2463 C C . GLY B 1 137 ? 16.172 -18.141 -9.93 1 92.81 137 GLY B C 1
ATOM 2464 O O . GLY B 1 137 ? 15.148 -18.203 -9.25 1 92.81 137 GLY B O 1
ATOM 2465 N N . GLN B 1 138 ? 16.188 -18.328 -11.172 1 91.19 138 GLN B N 1
ATOM 2466 C CA . GLN B 1 138 ? 14.977 -18.328 -11.992 1 91.19 138 GLN B CA 1
ATOM 2467 C C . GLN B 1 138 ? 14.141 -19.578 -11.742 1 91.19 138 GLN B C 1
ATOM 2469 O O . GLN B 1 138 ? 12.914 -19.516 -11.742 1 91.19 138 GLN B O 1
ATOM 2474 N N . SER B 1 139 ? 14.688 -20.703 -11.586 1 90.5 139 SER B N 1
ATOM 2475 C CA . SER B 1 139 ? 13.969 -21.969 -11.391 1 90.5 139 SER B CA 1
ATOM 2476 C C . SER B 1 139 ? 13.148 -21.938 -10.109 1 90.5 139 SER B C 1
ATOM 2478 O O . SER B 1 139 ? 12.047 -22.5 -10.062 1 90.5 139 SER B O 1
ATOM 2480 N N . ALA B 1 140 ? 13.594 -21.203 -9.148 1 91.06 140 ALA B N 1
ATOM 2481 C CA . ALA B 1 140 ? 12.938 -21.203 -7.84 1 91.06 140 ALA B CA 1
ATOM 2482 C C . ALA B 1 140 ? 11.906 -20.078 -7.75 1 91.06 140 ALA B C 1
ATOM 2484 O O . ALA B 1 140 ? 11 -20.125 -6.922 1 91.06 140 ALA B O 1
ATOM 2485 N N . THR B 1 141 ? 12.062 -19.094 -8.578 1 93.94 141 THR B N 1
ATOM 2486 C CA . THR B 1 141 ? 11.234 -17.922 -8.383 1 93.94 141 THR B CA 1
ATOM 2487 C C . THR B 1 141 ? 10.367 -17.656 -9.609 1 93.94 141 THR B C 1
ATOM 2489 O O . THR B 1 141 ? 9.367 -16.938 -9.531 1 93.94 141 THR B O 1
ATOM 2492 N N . GLY B 1 142 ? 10.797 -18.125 -10.742 1 92.56 142 GLY B N 1
ATOM 2493 C CA . GLY B 1 142 ? 10.109 -17.859 -11.992 1 92.56 142 GLY B CA 1
ATOM 2494 C C . GLY B 1 142 ? 10.438 -16.5 -12.578 1 92.56 142 GLY B C 1
ATOM 2495 O O . GLY B 1 142 ? 9.883 -16.109 -13.609 1 92.56 142 GLY B O 1
ATOM 2496 N N . VAL B 1 143 ? 11.367 -15.805 -11.961 1 94.75 143 VAL B N 1
ATOM 2497 C CA . VAL B 1 143 ? 11.656 -14.43 -12.344 1 94.75 143 VAL B CA 1
ATOM 2498 C C . VAL B 1 143 ? 12.695 -14.406 -13.469 1 94.75 143 VAL B C 1
ATOM 2500 O O . VAL B 1 143 ? 13.766 -15 -13.336 1 94.75 143 VAL B O 1
ATOM 2503 N N . ARG B 1 144 ? 12.359 -13.734 -14.5 1 93.56 144 ARG B N 1
ATOM 2504 C CA . ARG B 1 144 ? 13.281 -13.555 -15.617 1 93.56 144 ARG B CA 1
ATOM 2505 C C . ARG B 1 144 ? 14.172 -12.336 -15.406 1 93.56 144 ARG B C 1
ATOM 2507 O O . ARG B 1 144 ? 13.672 -11.234 -15.164 1 93.56 144 ARG B O 1
ATOM 2514 N N . MET B 1 145 ? 15.383 -12.484 -15.648 1 93.38 145 MET B N 1
ATOM 2515 C CA . MET B 1 145 ? 16.375 -11.461 -15.359 1 93.38 145 MET B CA 1
ATOM 2516 C C . MET B 1 145 ? 16.109 -10.195 -16.172 1 93.38 145 MET B C 1
ATOM 2518 O O . MET B 1 145 ? 16.047 -9.102 -15.602 1 93.38 145 MET B O 1
ATOM 2522 N N . GLU B 1 146 ? 15.898 -10.336 -17.391 1 91.75 146 GLU B N 1
ATOM 2523 C CA . GLU B 1 146 ? 15.734 -9.18 -18.266 1 91.75 146 GLU B CA 1
ATOM 2524 C C . GLU B 1 146 ? 14.508 -8.359 -17.859 1 91.75 146 GLU B C 1
ATOM 2526 O O . GLU B 1 146 ? 14.586 -7.137 -17.719 1 91.75 146 GLU B O 1
ATOM 2531 N N . LYS B 1 147 ? 13.469 -9.023 -17.609 1 92.12 147 LYS B N 1
ATOM 2532 C CA . LYS B 1 147 ? 12.242 -8.328 -17.219 1 92.12 147 LYS B CA 1
ATOM 2533 C C . LYS B 1 147 ? 12.375 -7.695 -15.844 1 92.12 147 LYS B C 1
ATOM 2535 O O . LYS B 1 147 ? 11.945 -6.562 -15.625 1 92.12 147 LYS B O 1
ATOM 2540 N N . ALA B 1 148 ? 12.961 -8.445 -14.977 1 95.12 148 ALA B N 1
ATOM 2541 C CA . ALA B 1 148 ? 13.141 -7.945 -13.609 1 95.12 148 ALA B CA 1
ATOM 2542 C C . ALA B 1 148 ? 14.039 -6.715 -13.594 1 95.12 148 ALA B C 1
ATOM 2544 O O . ALA B 1 148 ? 13.781 -5.766 -12.852 1 95.12 148 ALA B O 1
ATOM 2545 N N . LEU B 1 149 ? 15.055 -6.719 -14.375 1 93.06 149 LEU B N 1
ATOM 2546 C CA . LEU B 1 149 ? 16.016 -5.617 -14.422 1 93.06 149 LEU B CA 1
ATOM 2547 C C . LEU B 1 149 ? 15.352 -4.352 -14.969 1 93.06 149 LEU B C 1
ATOM 2549 O O . LEU B 1 149 ? 15.391 -3.299 -14.328 1 93.06 149 LEU B O 1
ATOM 2553 N N . TRP B 1 150 ? 14.641 -4.504 -16 1 91.19 150 TRP B N 1
ATOM 2554 C CA . TRP B 1 150 ? 14.18 -3.322 -16.719 1 91.19 150 TRP B CA 1
ATOM 2555 C C . TRP B 1 150 ? 12.812 -2.875 -16.219 1 91.19 150 TRP B C 1
ATOM 2557 O O . TRP B 1 150 ? 12.484 -1.687 -16.266 1 91.19 150 TRP B O 1
ATOM 2567 N N . ALA B 1 151 ? 12.039 -3.766 -15.695 1 88.75 151 ALA B N 1
ATOM 2568 C CA . ALA B 1 151 ? 10.695 -3.398 -15.258 1 88.75 151 ALA B CA 1
ATOM 2569 C C . ALA B 1 151 ? 10.68 -3.014 -13.781 1 88.75 151 ALA B C 1
ATOM 2571 O O . ALA B 1 151 ? 9.789 -2.285 -13.336 1 88.75 151 ALA B O 1
ATOM 2572 N N . TYR B 1 152 ? 11.688 -3.49 -13.062 1 94.31 152 TYR B N 1
ATOM 2573 C CA . TYR B 1 152 ? 11.609 -3.281 -11.625 1 94.31 152 TYR B CA 1
ATOM 2574 C C . TYR B 1 152 ? 12.883 -2.615 -11.102 1 94.31 152 TYR B C 1
ATOM 2576 O O . TYR B 1 152 ? 12.859 -1.449 -10.703 1 94.31 152 TYR B O 1
ATOM 2584 N N . LEU B 1 153 ? 13.969 -3.254 -11.336 1 96.06 153 LEU B N 1
ATOM 2585 C CA . LEU B 1 153 ? 15.18 -2.838 -10.633 1 96.06 153 LEU B CA 1
ATOM 2586 C C . LEU B 1 153 ? 15.609 -1.44 -11.07 1 96.06 153 LEU B C 1
ATOM 2588 O O . LEU B 1 153 ? 15.828 -0.566 -10.227 1 96.06 153 LEU B O 1
ATOM 2592 N N . VAL B 1 154 ? 15.703 -1.225 -12.32 1 95.75 154 VAL B N 1
ATOM 2593 C CA . VAL B 1 154 ? 16.203 0.052 -12.812 1 95.75 154 VAL B CA 1
ATOM 2594 C C . VAL B 1 154 ? 15.203 1.16 -12.508 1 95.75 154 VAL B C 1
ATOM 2596 O O . VAL B 1 154 ? 15.531 2.133 -11.82 1 95.75 154 VAL B O 1
ATOM 2599 N N . PRO B 1 155 ? 13.992 1.035 -12.969 1 95.31 155 PRO B N 1
ATOM 2600 C CA . PRO B 1 155 ? 13.062 2.131 -12.695 1 95.31 155 PRO B CA 1
ATOM 2601 C C . PRO B 1 155 ? 12.844 2.357 -11.195 1 95.31 155 PRO B C 1
ATOM 2603 O O . PRO B 1 155 ? 12.734 3.502 -10.75 1 95.31 155 PRO B O 1
ATOM 2606 N N . MET B 1 156 ? 12.805 1.331 -10.414 1 96.44 156 MET B N 1
ATOM 2607 C CA . MET B 1 156 ? 12.57 1.483 -8.984 1 96.44 156 MET B CA 1
ATOM 2608 C C . MET B 1 156 ? 13.773 2.109 -8.289 1 96.44 156 MET B C 1
ATOM 2610 O O . MET B 1 156 ? 13.625 2.859 -7.328 1 96.44 156 MET B O 1
ATOM 2614 N N . SER B 1 157 ? 14.938 1.795 -8.789 1 97.31 157 SER B N 1
ATOM 2615 C CA . SER B 1 157 ? 16.125 2.424 -8.227 1 97.31 157 SER B CA 1
ATOM 2616 C C . SER B 1 157 ? 16.141 3.922 -8.508 1 97.31 157 SER B C 1
ATOM 2618 O O . SER B 1 157 ? 16.469 4.719 -7.625 1 97.31 157 SER B O 1
ATOM 2620 N N . VAL B 1 158 ? 15.797 4.254 -9.672 1 96.38 158 VAL B N 1
ATOM 2621 C CA . VAL B 1 158 ? 15.773 5.66 -10.055 1 96.38 158 VAL B CA 1
ATOM 2622 C C . VAL B 1 158 ? 14.703 6.395 -9.242 1 96.38 158 VAL B C 1
ATOM 2624 O O . VAL B 1 158 ? 14.969 7.453 -8.672 1 96.38 158 VAL B O 1
ATOM 2627 N N . ALA B 1 159 ? 13.531 5.812 -9.203 1 96.31 159 ALA B N 1
ATOM 2628 C CA . ALA B 1 159 ? 12.438 6.418 -8.445 1 96.31 159 ALA B CA 1
ATOM 2629 C C . ALA B 1 159 ? 12.805 6.543 -6.969 1 96.31 159 ALA B C 1
ATOM 2631 O O . ALA B 1 159 ? 12.562 7.582 -6.352 1 96.31 159 ALA B O 1
ATOM 2632 N N . CYS B 1 160 ? 13.352 5.531 -6.445 1 97.5 160 CYS B N 1
ATOM 2633 C CA . CYS B 1 160 ? 13.766 5.527 -5.047 1 97.5 160 CYS B CA 1
ATOM 2634 C C . CYS B 1 160 ? 14.805 6.617 -4.781 1 97.5 160 CYS B C 1
ATOM 2636 O O . CYS B 1 160 ? 14.703 7.344 -3.793 1 97.5 160 CYS B O 1
ATOM 2638 N N . GLY B 1 161 ? 15.805 6.734 -5.621 1 96.88 161 GLY B N 1
ATOM 2639 C CA . GLY B 1 161 ? 16.797 7.781 -5.48 1 96.88 161 GLY B CA 1
ATOM 2640 C C . GLY B 1 161 ? 16.203 9.18 -5.465 1 96.88 161 GLY B C 1
ATOM 2641 O O . GLY B 1 161 ? 16.578 10.008 -4.633 1 96.88 161 GLY B O 1
ATOM 2642 N N . LEU B 1 162 ? 15.289 9.398 -6.332 1 95.75 162 LEU B N 1
ATOM 2643 C CA . LEU B 1 162 ? 14.656 10.711 -6.426 1 95.75 162 LEU B CA 1
ATOM 2644 C C . LEU B 1 162 ? 13.812 10.992 -5.188 1 95.75 162 LEU B C 1
ATOM 2646 O O . LEU B 1 162 ? 13.797 12.117 -4.688 1 95.75 162 LEU B O 1
ATOM 2650 N N . ARG B 1 163 ? 13.188 9.984 -4.711 1 96.81 163 ARG B N 1
ATOM 2651 C CA . ARG B 1 163 ? 12.359 10.164 -3.521 1 96.81 163 ARG B CA 1
ATOM 2652 C C . ARG B 1 163 ? 13.227 10.477 -2.301 1 96.81 163 ARG B C 1
ATOM 2654 O O . ARG B 1 163 ? 12.906 11.383 -1.526 1 96.81 163 ARG B O 1
ATOM 2661 N N . LEU B 1 164 ? 14.234 9.734 -2.215 1 96.19 164 LEU B N 1
ATOM 2662 C CA . LEU B 1 164 ? 15.125 9.969 -1.081 1 96.19 164 LEU B CA 1
ATOM 2663 C C . LEU B 1 164 ? 15.797 11.336 -1.192 1 96.19 164 LEU B C 1
ATOM 2665 O O . LEU B 1 164 ? 15.953 12.039 -0.192 1 96.19 164 LEU B O 1
ATOM 2669 N N . TRP B 1 165 ? 16.219 11.68 -2.383 1 96 165 TRP B N 1
ATOM 2670 C CA . TRP B 1 165 ? 16.797 13 -2.611 1 96 165 TRP B CA 1
ATOM 2671 C C . TRP B 1 165 ? 15.82 14.102 -2.215 1 96 165 TRP B C 1
ATOM 2673 O O . TRP B 1 165 ? 16.203 15.047 -1.519 1 96 165 TRP B O 1
ATOM 2683 N N . THR B 1 166 ? 14.578 13.961 -2.59 1 94.5 166 THR B N 1
ATOM 2684 C CA . THR B 1 166 ? 13.562 14.961 -2.293 1 94.5 166 THR B CA 1
ATOM 2685 C C . THR B 1 166 ? 13.25 15 -0.798 1 94.5 166 THR B C 1
ATOM 2687 O O . THR B 1 166 ? 13.047 16.078 -0.226 1 94.5 166 THR B O 1
ATOM 2690 N N . LEU B 1 167 ? 13.266 13.883 -0.188 1 93.56 167 LEU B N 1
ATOM 2691 C CA . LEU B 1 167 ? 12.891 13.797 1.22 1 93.56 167 LEU B CA 1
ATOM 2692 C C . LEU B 1 167 ? 14 14.344 2.109 1 93.56 167 LEU B C 1
ATOM 2694 O O . LEU B 1 167 ? 13.727 15.023 3.102 1 93.56 167 LEU B O 1
ATOM 2698 N N . PHE B 1 168 ? 15.227 14.141 1.741 1 93.06 168 PHE B N 1
ATOM 2699 C CA . PHE B 1 168 ? 16.281 14.43 2.703 1 93.06 168 PHE B CA 1
ATOM 2700 C C . PHE B 1 168 ? 17.156 15.586 2.23 1 93.06 168 PHE B C 1
ATOM 2702 O O . PHE B 1 168 ? 17.797 16.25 3.037 1 93.06 168 PHE B O 1
ATOM 2709 N N . VAL B 1 169 ? 17.281 15.828 0.968 1 92.38 169 VAL B N 1
ATOM 2710 C CA . VAL B 1 169 ? 18.172 16.844 0.45 1 92.38 169 VAL B CA 1
ATOM 2711 C C . VAL B 1 169 ? 17.375 18.094 0.052 1 92.38 169 VAL B C 1
ATOM 2713 O O . VAL B 1 169 ? 17.766 19.219 0.362 1 92.38 169 VAL B O 1
ATOM 2716 N N . ARG B 1 170 ? 16.156 17.828 -0.635 1 92.5 170 ARG B N 1
ATOM 2717 C CA . ARG B 1 170 ? 15.367 18.969 -1.116 1 92.5 170 ARG B CA 1
ATOM 2718 C C . ARG B 1 170 ? 13.922 18.859 -0.659 1 92.5 170 ARG B C 1
ATOM 2720 O O . ARG B 1 170 ? 13 18.812 -1.484 1 92.5 170 ARG B O 1
ATOM 2727 N N . PRO B 1 171 ? 13.734 18.938 0.619 1 89.12 171 PRO B N 1
ATOM 2728 C CA . PRO B 1 171 ? 12.344 18.906 1.086 1 89.12 171 PRO B CA 1
ATOM 2729 C C . PRO B 1 171 ? 11.555 20.156 0.662 1 89.12 171 PRO B C 1
ATOM 2731 O O . PRO B 1 171 ? 10.32 20.141 0.684 1 89.12 171 PRO B O 1
ATOM 2734 N N . ASP B 1 172 ? 12.172 21.203 0.264 1 86.62 172 ASP B N 1
ATOM 2735 C CA . ASP B 1 172 ? 11.547 22.438 -0.181 1 86.62 172 ASP B CA 1
ATOM 2736 C C . ASP B 1 172 ? 10.742 22.219 -1.46 1 86.62 172 ASP B C 1
ATOM 2738 O O . ASP B 1 172 ? 9.867 23.016 -1.795 1 86.62 172 ASP B O 1
ATOM 2742 N N . TRP B 1 173 ? 11.102 21.094 -2.211 1 88.31 173 TRP B N 1
ATOM 2743 C CA . TRP B 1 173 ? 10.375 20.781 -3.438 1 88.31 173 TRP B CA 1
ATOM 2744 C C . TRP B 1 173 ? 8.93 20.406 -3.133 1 88.31 173 TRP B C 1
ATOM 2746 O O . TRP B 1 173 ? 8.07 20.438 -4.02 1 88.31 173 TRP B O 1
ATOM 2756 N N . MET B 1 174 ? 8.625 20.125 -1.891 1 88.44 174 MET B N 1
ATOM 2757 C CA . MET B 1 174 ? 7.289 19.641 -1.534 1 88.44 174 MET B CA 1
ATOM 2758 C C . MET B 1 174 ? 6.395 20.797 -1.105 1 88.44 174 MET B C 1
ATOM 2760 O O . MET B 1 174 ? 5.199 20.609 -0.871 1 88.44 174 MET B O 1
ATOM 2764 N N . GLY B 1 175 ? 6.883 21.875 -0.996 1 81.69 175 GLY B N 1
ATOM 2765 C CA . GLY B 1 175 ? 6.141 23.047 -0.567 1 81.69 175 GLY B CA 1
ATOM 2766 C C . GLY B 1 175 ? 6.625 23.609 0.759 1 81.69 175 GLY B C 1
ATOM 2767 O O . GLY B 1 175 ? 7.48 23.016 1.416 1 81.69 175 GLY B O 1
ATOM 2768 N N . ARG B 1 176 ? 5.988 24.781 1.008 1 80.75 176 ARG B N 1
ATOM 2769 C CA . ARG B 1 176 ? 6.301 25.469 2.258 1 80.75 176 ARG B CA 1
ATOM 2770 C C . ARG B 1 176 ? 5.039 26.047 2.895 1 80.75 176 ARG B C 1
ATOM 2772 O O . ARG B 1 176 ? 4.137 26.5 2.189 1 80.75 176 ARG B O 1
ATOM 2779 N N . TYR B 1 177 ? 5.031 25.953 4.203 1 75.88 177 TYR B N 1
ATOM 2780 C CA . TYR B 1 177 ? 3.896 26.516 4.922 1 75.88 177 TYR B CA 1
ATOM 2781 C C . TYR B 1 177 ? 4.164 27.984 5.281 1 75.88 177 TYR B C 1
ATOM 2783 O O . TYR B 1 177 ? 5.312 28.359 5.527 1 75.88 177 TYR B O 1
ATOM 2791 N N . ILE B 1 178 ? 3.029 28.781 5.184 1 72.56 178 ILE B N 1
ATOM 2792 C CA . ILE B 1 178 ? 3.061 30.141 5.707 1 72.56 178 ILE B CA 1
ATOM 2793 C C . ILE B 1 178 ? 1.928 30.328 6.715 1 72.56 178 ILE B C 1
ATOM 2795 O O . ILE B 1 178 ? 0.875 29.688 6.602 1 72.56 178 ILE B O 1
ATOM 2799 N N . ILE B 1 179 ? 2.189 31.062 7.875 1 67.25 179 ILE B N 1
ATOM 2800 C CA . ILE B 1 179 ? 1.18 31.359 8.883 1 67.25 179 ILE B CA 1
ATOM 2801 C C . ILE B 1 179 ? 0.152 32.344 8.312 1 67.25 179 ILE B C 1
ATOM 2803 O O . ILE B 1 179 ? 0.516 33.344 7.688 1 67.25 179 ILE B O 1
ATOM 2807 N N . LYS B 1 180 ? -1.18 31.734 8.469 1 63.44 180 LYS B N 1
ATOM 2808 C CA . LYS B 1 180 ? -2.236 32.656 8.055 1 63.44 180 LYS B CA 1
ATOM 2809 C C . LYS B 1 180 ? -2.326 33.844 9 1 63.44 180 LYS B C 1
ATOM 2811 O O . LYS B 1 180 ? -2.312 33.688 10.219 1 63.44 180 LYS B O 1
ATOM 2816 N N . ARG B 1 181 ? -1.943 35.094 8.641 1 53.81 181 ARG B N 1
ATOM 2817 C CA . ARG B 1 181 ? -2.125 36.312 9.445 1 53.81 181 ARG B CA 1
ATOM 2818 C C . ARG B 1 181 ? -3.604 36.562 9.727 1 53.81 181 ARG B C 1
ATOM 2820 O O . ARG B 1 181 ? -4.418 36.625 8.805 1 53.81 181 ARG B O 1
ATOM 2827 N N . THR B 1 182 ? -4.129 35.844 10.648 1 50.03 182 THR B N 1
ATOM 2828 C CA . THR B 1 182 ? -5.473 36.312 10.953 1 50.03 182 THR B CA 1
ATOM 2829 C C . THR B 1 182 ? -5.449 37.812 11.273 1 50.03 182 THR B C 1
ATOM 2831 O O . THR B 1 182 ? -4.762 38.25 12.195 1 50.03 182 THR B O 1
ATOM 2834 N N . 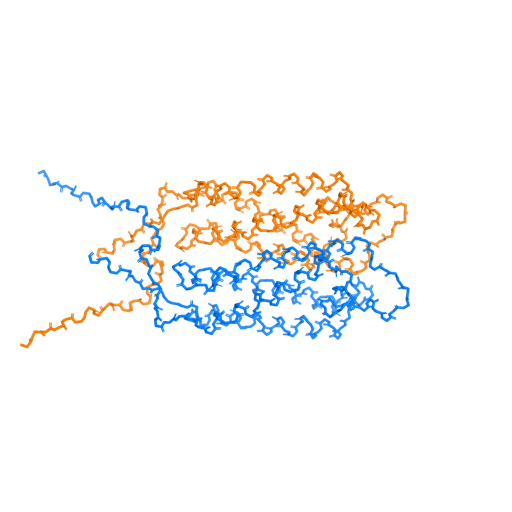GLU B 1 183 ? -5.621 38.688 10.398 1 41.84 183 GLU B N 1
ATOM 2835 C CA . GLU B 1 183 ? -5.988 40.062 10.812 1 41.84 183 GLU B CA 1
ATOM 2836 C C . GLU B 1 183 ? -7.188 40.031 11.75 1 41.84 183 GLU B C 1
ATOM 2838 O O . GLU B 1 183 ? -8.07 39.188 11.625 1 41.84 183 GLU B O 1
#

Nearest PDB structures (foldseek):
  6o7t-assembly1_n  TM=3.578E-01  e=1.427E+00  Saccharomyces cerevisiae
  5c22-assembly4_D  TM=2.734E-01  e=1.832E+00  Escherichia coli
  5c22-assembly3_C  TM=2.760E-01  e=2.734E+00  Escherichia coli
  6o7t-assembly1_n  TM=3.577E-01  e=1.935E+00  Saccharomyces cerevisiae
  5c22-assembly4_D  TM=2.735E-01  e=2.138E+00  Escherichia coli

Solvent-accessible surface area (backbone atoms only — not comparable to full-atom values): 18906 Å² total; per-residue (Å²): 134,80,81,74,75,69,80,68,71,76,80,52,86,40,49,60,65,68,48,35,34,57,35,77,90,41,67,24,62,71,51,31,52,52,32,52,53,50,38,53,52,37,49,51,52,15,46,38,16,52,77,38,24,64,57,31,42,50,36,78,82,31,36,38,62,65,71,76,56,79,76,74,70,59,74,49,29,48,40,33,43,52,38,23,52,39,14,32,46,44,43,16,64,35,43,37,34,58,61,26,46,55,89,47,60,60,18,49,57,36,37,52,51,34,42,51,24,50,32,46,27,31,53,46,46,44,52,52,50,50,42,38,63,75,66,63,26,42,86,59,30,40,47,36,65,70,45,36,41,65,64,39,44,50,54,36,48,54,52,29,51,51,37,51,43,35,63,73,76,39,48,69,53,55,32,45,47,36,78,49,76,77,125,134,82,79,74,77,69,80,69,71,77,79,53,87,39,48,60,63,68,49,34,34,56,35,77,90,42,66,22,60,71,52,30,51,52,32,51,53,50,37,52,52,37,47,51,52,15,46,38,16,52,77,38,23,64,58,32,43,46,35,77,81,31,37,38,63,60,69,74,49,83,68,73,65,62,76,48,30,48,41,34,44,52,38,24,53,41,13,32,48,43,42,16,62,34,43,38,35,58,62,27,45,55,90,45,60,61,16,49,58,37,37,52,50,32,41,50,24,50,33,45,27,31,53,45,45,44,53,51,50,49,43,39,63,73,68,64,26,41,87,59,32,40,48,36,65,69,45,36,42,64,64,39,46,51,55,35,50,53,51,31,50,52,37,50,41,34,65,72,75,39,48,68,52,56,32,45,48,37,77,50,76,77,126

Foldseek 3Di:
DPPPPPPPPPPPPDDVLNWKAFDPVQQLVVLLVVLVVLLVVLLVLLCCLQVPVQCCCCDLVAQAPPPPDPDPPRPDPVSSVVSNVVSVVSNVLSVLSVQLNDRGPPSLVSSLVSLVVLLVVLVVLLVVLCCAPPPVHCVRPRGDDVSCVPNRNVVSVVSNVVSVCCNPVNVCSSTDMDTDPPD/DPPPPPPPVPPPPDDLLNWKAFDPVQQLVVLLVVLVVLLVVLLVLLCCLQVPVQCCCCDLVAQAPCPPDPPVPRPDPVSSVVSNVVSVVSNVLSVLSVQLNDRGPCNLVSSLVSLVVLLVVLVVLLVVLCCAPPPVHCVRPRGDDVSCVPNRNVVSVVSNVVSVCCNPVNVCSSTDMDTDPPD

Secondary structure (DSSP, 8-state):
---------------HHHHEEE-TT---HHHHHHHHHHHHHHHHHHHHHHH-HHHHHHSTTSSB-TTTSSS-----HHHHHHHHHHHHHHHHHHHHHHHTSS--TTHHHHHHHHHHHHHHHHHHHHHHHHHIIIII-HHHH-B-HHHHIIIIIHHHHHHHHHHHHHHHT-GGGG--EEE----/---------------HHHHEEE-TT---HHHHHHHHHHHHHHHHHHHHHHH-HHHHHHSTTSSB-TTTSSS-----HHHHHHHHHHHHHHHHHHHHHHHTSS--TTHHHHHHHHHHHHHHHHHHHHHHHHHIIIII-HHHH-B-HHHHIIIIIHHHHHHHHHHHHHHHT-GGGG--EEE----

pLDDT: mean 84.01, std 19.51, range [28.11, 98.38]